Protein AF-A0A4W3GAC8-F1 (afdb_monomer)

Secondary structure (DSSP, 8-state):
---------------------------------------------------PPPHHHHHHHHHHHHHHHHHHHHHHHHHHHHHT-----HHHHHHHHHHHHHHHHHHHS-SSPPP-------TTS-HHHHHHHHTT-TTSS---SSS----S-------SSSS-EEEEEPPPHHHHHHHHHHHHHHHHH---TT-HHHHHHHHHHHHHHHHHH-TTGGGS-HHHHGGG-HHHHHS-TTSEEEEETTSTTS---PPPP-

Nearest PDB structures (foldseek):
  7p7t-assembly1_0  TM=2.743E-01  e=5.159E+00  Enterococcus faecalis

Structure (mmCIF, N/CA/C/O backbone):
data_AF-A0A4W3GAC8-F1
#
_entry.id   AF-A0A4W3GAC8-F1
#
loop_
_atom_site.group_PDB
_atom_site.id
_atom_site.type_symbol
_atom_site.label_atom_id
_atom_site.label_alt_id
_atom_site.label_comp_id
_atom_site.label_asym_id
_atom_site.label_entity_id
_atom_site.label_seq_id
_atom_site.pdbx_PDB_ins_code
_atom_site.Cartn_x
_atom_site.Cartn_y
_atom_site.Cartn_z
_atom_site.occupancy
_atom_site.B_iso_or_equiv
_atom_site.auth_seq_id
_atom_site.auth_comp_id
_atom_site.auth_asym_id
_atom_site.auth_atom_id
_atom_site.pdbx_PDB_model_num
ATOM 1 N N . MET A 1 1 ? 15.257 16.195 32.832 1.00 34.81 1 MET A N 1
ATOM 2 C CA . MET A 1 1 ? 14.197 15.184 33.025 1.00 34.81 1 MET A CA 1
ATOM 3 C C . MET A 1 1 ? 13.430 15.108 31.723 1.00 34.81 1 MET A C 1
ATOM 5 O O . MET A 1 1 ? 12.803 16.089 31.347 1.00 34.81 1 MET A O 1
ATOM 9 N N . ASP A 1 2 ? 13.595 14.013 30.988 1.00 26.55 2 ASP A N 1
ATOM 10 C CA . ASP A 1 2 ? 13.268 13.962 29.562 1.00 26.55 2 ASP A CA 1
ATOM 11 C C . ASP A 1 2 ? 11.795 13.666 29.275 1.00 26.55 2 ASP A C 1
ATOM 13 O O . ASP A 1 2 ? 11.264 12.612 29.628 1.00 26.55 2 ASP A O 1
ATOM 17 N N . LEU A 1 3 ? 11.161 14.575 28.535 1.00 24.53 3 LEU A N 1
ATOM 18 C CA . LEU A 1 3 ? 9.867 14.353 27.898 1.00 24.53 3 LEU A CA 1
ATOM 19 C C . LEU A 1 3 ? 10.060 13.485 26.645 1.00 24.53 3 LEU A C 1
ATOM 21 O O . LEU A 1 3 ? 10.298 13.987 25.547 1.00 24.53 3 LEU A O 1
ATOM 25 N N . LYS A 1 4 ? 9.947 12.160 26.797 1.00 25.86 4 LYS A N 1
ATOM 26 C CA . LYS A 1 4 ? 9.911 11.234 25.654 1.00 25.86 4 LYS A CA 1
ATOM 27 C C . LYS A 1 4 ? 8.589 11.374 24.894 1.00 25.86 4 LYS A C 1
ATOM 29 O O . LYS A 1 4 ? 7.564 10.835 25.306 1.00 25.86 4 LYS A O 1
ATOM 34 N N . GLY A 1 5 ? 8.630 12.078 23.764 1.00 25.47 5 GLY A N 1
ATOM 35 C CA . GLY A 1 5 ? 7.504 12.188 22.838 1.00 25.47 5 GLY A CA 1
ATOM 36 C C . GLY A 1 5 ? 7.109 10.834 22.239 1.00 25.47 5 GLY A C 1
ATOM 37 O O . GLY A 1 5 ? 7.949 10.097 21.722 1.00 25.47 5 GLY A O 1
ATOM 38 N N . VAL A 1 6 ? 5.815 10.509 22.285 1.00 25.56 6 VAL A N 1
ATOM 39 C CA . VAL A 1 6 ? 5.260 9.291 21.678 1.00 25.56 6 VAL A CA 1
ATOM 40 C C . VAL A 1 6 ? 4.992 9.541 20.194 1.00 25.56 6 VAL A C 1
ATOM 42 O O . VAL A 1 6 ? 3.934 10.035 19.804 1.00 25.56 6 VAL A O 1
ATOM 45 N N . THR A 1 7 ? 5.956 9.188 19.343 1.00 25.95 7 THR A N 1
ATOM 46 C CA . THR A 1 7 ? 5.802 9.283 17.885 1.00 25.95 7 THR A CA 1
ATOM 47 C C . THR A 1 7 ? 4.825 8.219 17.378 1.00 25.95 7 THR A C 1
ATOM 49 O O . THR A 1 7 ? 5.167 7.044 17.239 1.00 25.95 7 THR A O 1
ATOM 52 N N . ARG A 1 8 ? 3.594 8.643 17.079 1.00 28.36 8 ARG A N 1
ATOM 53 C CA . ARG A 1 8 ? 2.513 7.829 16.501 1.00 28.36 8 ARG A CA 1
ATOM 54 C C . ARG A 1 8 ? 2.914 7.292 15.117 1.00 28.36 8 ARG A C 1
ATOM 56 O O . ARG A 1 8 ? 2.911 8.046 14.146 1.00 28.36 8 ARG A O 1
ATOM 63 N N . LYS A 1 9 ? 3.242 6.000 15.009 1.00 26.48 9 LYS A N 1
ATOM 64 C CA . LYS A 1 9 ? 3.598 5.356 13.730 1.00 26.48 9 LYS A CA 1
ATOM 65 C C . LYS A 1 9 ? 2.359 4.823 12.994 1.00 26.48 9 LYS A C 1
ATOM 67 O O . LYS A 1 9 ? 1.474 4.237 13.612 1.00 26.48 9 LYS A O 1
ATOM 72 N N . ARG A 1 10 ? 2.305 5.073 11.680 1.00 30.14 10 ARG A N 1
ATOM 73 C CA . ARG A 1 10 ? 1.298 4.566 10.727 1.00 30.14 10 ARG A CA 1
ATOM 74 C C . ARG A 1 10 ? 1.738 3.212 10.146 1.00 30.14 10 ARG A C 1
ATOM 76 O O . ARG A 1 10 ? 2.933 3.024 9.935 1.00 30.14 10 ARG A O 1
ATOM 83 N N . THR A 1 11 ? 0.759 2.369 9.816 1.00 35.41 11 THR A N 1
ATOM 84 C CA . THR A 1 11 ? 0.856 1.067 9.118 1.00 35.41 11 THR A CA 1
ATOM 85 C C . THR A 1 11 ? -0.545 0.815 8.516 1.00 35.41 11 THR A C 1
ATOM 87 O O . THR A 1 11 ? -1.518 1.062 9.225 1.00 35.41 11 THR A O 1
ATOM 90 N N . THR A 1 12 ? -0.833 0.447 7.259 1.00 31.64 12 THR A N 1
ATOM 91 C CA . THR A 1 12 ? -0.056 0.122 6.039 1.00 31.64 12 THR A CA 1
ATOM 92 C C . THR A 1 12 ? 0.476 -1.313 5.922 1.00 31.64 12 THR A C 1
ATOM 94 O O . THR A 1 12 ? 1.547 -1.624 6.431 1.00 31.64 12 THR A O 1
ATOM 97 N N . VAL A 1 13 ? -0.240 -2.182 5.191 1.00 28.55 13 VAL A N 1
ATOM 98 C CA . VAL A 1 13 ? 0.321 -3.447 4.673 1.00 28.55 13 VAL A CA 1
ATOM 99 C C . VAL A 1 13 ? 1.153 -3.114 3.438 1.00 28.55 13 VAL A C 1
ATOM 101 O O . VAL A 1 13 ? 0.622 -2.652 2.431 1.00 28.55 13 VAL A O 1
ATOM 104 N N . THR A 1 14 ? 2.461 -3.328 3.537 1.00 28.23 14 THR A N 1
ATOM 105 C CA . THR A 1 14 ? 3.428 -2.882 2.534 1.00 28.23 14 THR A CA 1
ATOM 106 C C . THR A 1 14 ? 4.087 -4.089 1.868 1.00 28.23 14 THR A C 1
ATOM 108 O O . THR A 1 14 ? 5.007 -4.677 2.435 1.00 28.23 14 THR A O 1
ATOM 111 N N . THR A 1 15 ? 3.650 -4.466 0.663 1.00 31.14 15 THR A N 1
ATOM 112 C CA . THR A 1 15 ? 4.344 -5.491 -0.144 1.00 31.14 15 THR A CA 1
ATOM 113 C C . THR A 1 15 ? 5.536 -4.866 -0.879 1.00 31.14 15 THR A C 1
ATOM 115 O O . THR A 1 15 ? 5.463 -4.609 -2.077 1.00 31.14 15 THR A O 1
ATOM 118 N N . THR A 1 16 ? 6.630 -4.561 -0.176 1.00 29.73 16 THR A N 1
ATOM 119 C CA . THR A 1 16 ? 7.839 -4.034 -0.833 1.00 29.73 16 THR A CA 1
ATOM 120 C C . THR A 1 16 ? 8.618 -5.157 -1.515 1.00 29.73 16 THR A C 1
ATOM 122 O O . THR A 1 16 ? 9.176 -6.028 -0.844 1.00 29.73 16 THR A O 1
ATOM 125 N N . THR A 1 17 ? 8.736 -5.101 -2.841 1.00 32.72 17 THR A N 1
ATOM 126 C CA . THR A 1 17 ? 9.811 -5.799 -3.558 1.00 32.72 17 THR A CA 1
ATOM 127 C C . THR A 1 17 ? 11.073 -4.945 -3.449 1.00 32.72 17 THR A C 1
ATOM 129 O O . THR A 1 17 ? 11.310 -4.070 -4.273 1.00 32.72 17 THR A O 1
ATOM 132 N N . THR A 1 18 ? 11.864 -5.158 -2.395 1.00 24.69 18 THR A N 1
ATOM 133 C CA . THR A 1 18 ? 13.159 -4.484 -2.232 1.00 24.69 18 THR A CA 1
ATOM 134 C C . THR A 1 18 ? 14.260 -5.311 -2.891 1.00 24.69 18 THR A C 1
ATOM 136 O O . THR A 1 18 ? 14.730 -6.289 -2.309 1.00 24.69 18 THR A O 1
ATOM 139 N N . THR A 1 19 ? 14.739 -4.892 -4.060 1.00 27.14 19 THR A N 1
ATOM 140 C CA . THR A 1 19 ? 16.077 -5.259 -4.546 1.00 27.14 19 THR A CA 1
ATOM 141 C C . THR A 1 19 ? 17.118 -4.462 -3.759 1.00 27.14 19 THR A C 1
ATOM 143 O O . THR A 1 19 ? 17.526 -3.370 -4.137 1.00 27.14 19 THR A O 1
ATOM 146 N N . LYS A 1 20 ? 17.535 -5.002 -2.609 1.00 23.16 20 LYS A N 1
ATOM 147 C CA . LYS A 1 20 ? 18.778 -4.601 -1.941 1.00 23.16 20 LYS A CA 1
ATOM 148 C C . LYS A 1 20 ? 19.570 -5.846 -1.595 1.00 23.16 20 LYS A C 1
ATOM 150 O O . LYS A 1 20 ? 19.166 -6.623 -0.731 1.00 23.16 20 LYS A O 1
ATOM 155 N N . PHE A 1 21 ? 20.689 -6.013 -2.287 1.00 29.33 21 PHE A N 1
ATOM 156 C CA . PHE A 1 21 ? 21.672 -7.032 -1.974 1.00 29.33 21 PHE A CA 1
ATOM 157 C C . PHE A 1 21 ? 22.299 -6.722 -0.612 1.00 29.33 21 PHE A C 1
ATOM 159 O O . PHE A 1 21 ? 22.800 -5.626 -0.369 1.00 29.33 21 PHE A O 1
ATOM 166 N N . SER A 1 22 ? 22.249 -7.703 0.285 1.00 25.19 22 SER A N 1
ATOM 167 C CA . SER A 1 22 ? 23.178 -7.796 1.403 1.00 25.19 22 SER A CA 1
ATOM 168 C C . SER A 1 22 ? 24.160 -8.897 1.036 1.00 25.19 22 SER A C 1
ATOM 170 O O . SER A 1 22 ? 23.747 -9.981 0.626 1.00 25.19 22 SER A O 1
ATOM 172 N N . SER A 1 23 ? 25.444 -8.572 1.107 1.00 32.41 23 SER A N 1
ATOM 173 C CA . SER 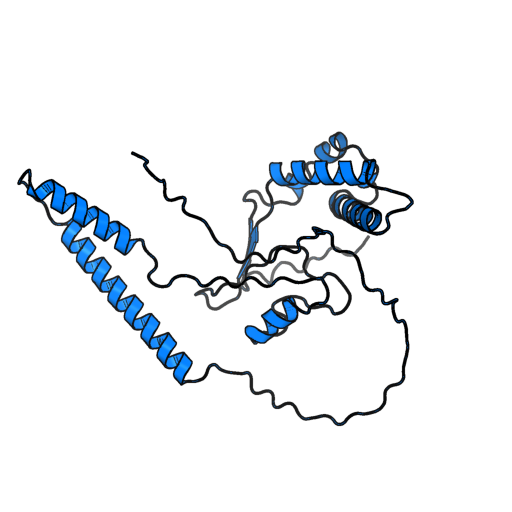A 1 23 ? 26.542 -9.453 0.738 1.00 32.41 23 SER A CA 1
ATOM 174 C C . SER A 1 23 ? 26.572 -10.709 1.608 1.00 32.41 23 SER A C 1
ATOM 176 O O . SER A 1 23 ? 26.824 -10.599 2.803 1.00 32.41 23 SER A O 1
ATOM 178 N N . ASP A 1 24 ? 26.421 -11.877 0.990 1.00 26.05 24 ASP A N 1
ATOM 179 C CA . ASP A 1 24 ? 27.074 -13.111 1.428 1.00 26.05 24 ASP A CA 1
ATOM 180 C C . ASP A 1 24 ? 27.285 -14.033 0.217 1.00 26.05 24 ASP A C 1
ATOM 182 O O . ASP A 1 24 ? 26.429 -14.163 -0.660 1.00 26.05 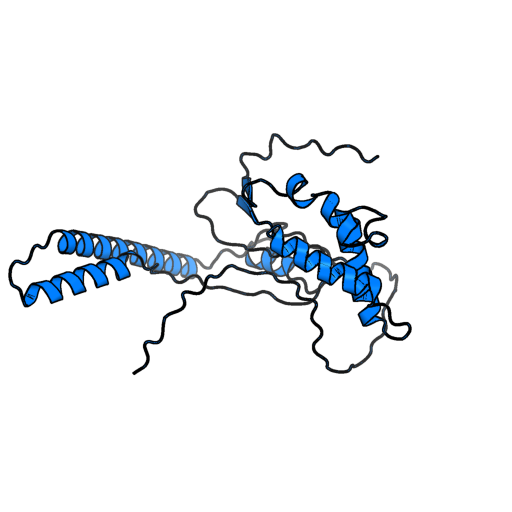24 ASP A O 1
ATOM 186 N N . THR A 1 25 ? 28.481 -14.615 0.129 1.00 29.55 25 THR A N 1
ATOM 187 C CA . THR A 1 25 ? 29.012 -15.271 -1.080 1.00 29.55 25 THR A CA 1
ATOM 188 C C . THR A 1 25 ? 28.573 -16.745 -1.219 1.00 29.55 25 THR A C 1
ATOM 190 O O . THR A 1 25 ? 28.030 -17.334 -0.283 1.00 29.55 25 THR A O 1
ATOM 193 N N . PRO A 1 26 ? 28.696 -17.358 -2.417 1.00 32.84 26 PRO A N 1
ATOM 194 C CA . PRO A 1 26 ? 27.650 -18.259 -2.902 1.00 32.84 26 PRO A CA 1
ATOM 195 C C . PRO A 1 26 ? 27.951 -19.758 -2.775 1.00 32.84 26 PRO A C 1
ATOM 197 O O . PRO A 1 26 ? 29.098 -20.204 -2.793 1.00 32.84 26 PRO A O 1
ATOM 200 N N . THR A 1 27 ? 26.891 -20.566 -2.878 1.00 26.47 27 THR A N 1
ATOM 201 C CA . THR A 1 27 ? 26.982 -21.913 -3.467 1.00 26.47 27 THR A CA 1
ATOM 202 C C . THR A 1 27 ? 26.230 -21.968 -4.799 1.00 26.47 27 THR A C 1
ATOM 204 O O . THR A 1 27 ? 25.034 -21.712 -4.889 1.00 26.47 27 THR A O 1
ATOM 207 N N . LYS A 1 28 ? 26.978 -22.278 -5.865 1.00 29.20 28 LYS A N 1
ATOM 208 C CA . LYS A 1 28 ? 26.509 -22.381 -7.257 1.00 29.20 28 LYS A CA 1
ATOM 209 C C . LYS A 1 28 ? 25.393 -23.415 -7.414 1.00 29.20 28 LYS A C 1
ATOM 211 O O . LYS A 1 28 ? 25.548 -24.535 -6.936 1.00 29.20 28 LYS A O 1
ATOM 216 N N . THR A 1 29 ? 24.441 -23.167 -8.315 1.00 26.52 29 THR A N 1
ATOM 217 C CA . THR A 1 29 ? 24.040 -24.184 -9.313 1.00 26.52 29 THR A CA 1
ATOM 218 C C . THR A 1 29 ? 23.588 -23.496 -10.607 1.00 26.52 29 THR A C 1
ATOM 220 O O . THR A 1 29 ? 22.842 -22.524 -10.568 1.00 26.52 29 THR A O 1
ATOM 223 N N . LYS A 1 30 ? 24.076 -23.978 -11.759 1.00 29.92 30 LYS A N 1
ATOM 224 C CA . LYS A 1 30 ? 23.705 -23.470 -13.093 1.00 29.92 30 LYS A CA 1
ATOM 225 C C . LYS A 1 30 ? 22.328 -23.997 -13.521 1.00 29.92 30 LYS A C 1
ATOM 227 O O . LYS A 1 30 ? 21.919 -25.065 -13.079 1.00 29.92 30 LYS A O 1
ATOM 232 N N . GLY A 1 31 ? 21.658 -23.236 -14.390 1.00 29.97 31 GLY A N 1
ATOM 233 C CA . GLY A 1 31 ? 20.262 -23.423 -14.799 1.00 29.97 31 GLY A CA 1
ATOM 234 C C . GLY A 1 31 ? 19.880 -24.745 -15.476 1.00 29.97 31 GLY A C 1
ATOM 235 O O . GLY A 1 31 ? 20.689 -25.646 -15.681 1.00 29.97 31 GLY A O 1
ATOM 236 N N . CYS A 1 32 ? 18.604 -24.837 -15.860 1.00 26.41 32 CYS A N 1
ATOM 237 C CA . CYS A 1 32 ? 18.073 -25.988 -16.578 1.00 26.41 32 CYS A CA 1
ATOM 238 C C . CYS A 1 32 ? 17.022 -25.574 -17.616 1.00 26.41 32 CYS A C 1
ATOM 240 O O . CYS A 1 32 ? 15.887 -25.245 -17.277 1.00 26.41 32 CYS A O 1
ATOM 242 N N . ALA A 1 33 ? 17.397 -25.656 -18.892 1.00 32.56 33 ALA A N 1
ATOM 243 C CA . ALA A 1 33 ? 16.440 -25.876 -19.963 1.00 32.56 33 ALA A CA 1
ATOM 244 C C . ALA A 1 33 ? 16.350 -27.390 -20.201 1.00 32.56 33 ALA A C 1
ATOM 246 O O . ALA A 1 33 ? 17.308 -27.990 -20.685 1.00 32.56 33 ALA A O 1
ATOM 247 N N . THR A 1 34 ? 15.207 -28.009 -19.901 1.00 26.94 34 THR A N 1
ATOM 248 C CA . THR A 1 34 ? 14.892 -29.359 -20.397 1.00 26.94 34 THR A CA 1
ATOM 249 C C . THR A 1 34 ? 13.424 -29.487 -20.756 1.00 26.94 34 THR A C 1
ATOM 251 O O . THR A 1 34 ? 12.544 -29.425 -19.899 1.00 26.94 34 THR A O 1
ATOM 254 N N . THR A 1 35 ? 13.173 -29.765 -22.029 1.00 33.47 35 THR A N 1
ATOM 255 C CA . THR A 1 35 ? 11.933 -30.372 -22.501 1.00 33.47 35 THR A CA 1
ATOM 256 C C . THR A 1 35 ? 11.883 -31.835 -22.046 1.00 33.47 35 THR A C 1
ATOM 258 O O . THR A 1 35 ? 12.765 -32.624 -22.385 1.00 33.47 35 THR A O 1
ATOM 261 N N . SER A 1 36 ? 10.850 -32.254 -21.306 1.00 27.62 36 SER A N 1
ATOM 262 C CA . SER A 1 36 ? 10.633 -33.687 -21.052 1.00 27.62 36 SER A CA 1
ATOM 263 C C . SER A 1 36 ? 9.158 -34.095 -20.912 1.00 27.62 36 SER A C 1
ATOM 265 O O . SER A 1 36 ? 8.425 -33.710 -20.009 1.00 27.62 36 SER A O 1
ATOM 267 N N . LYS A 1 37 ? 8.759 -34.908 -21.895 1.00 26.22 37 LYS A N 1
ATOM 268 C CA . LYS A 1 37 ? 7.652 -35.878 -21.986 1.00 26.22 37 LYS A CA 1
ATOM 269 C C . LYS A 1 37 ? 6.634 -35.953 -20.832 1.00 26.22 37 LYS A C 1
ATOM 271 O O . LYS A 1 37 ? 6.914 -36.442 -19.741 1.00 26.22 37 LYS A O 1
ATOM 276 N N . VAL A 1 38 ? 5.379 -35.678 -21.194 1.00 35.94 38 VAL A N 1
ATOM 277 C CA . VAL A 1 38 ? 4.170 -36.067 -20.451 1.00 35.94 38 VAL A CA 1
ATOM 278 C C . VAL A 1 38 ? 4.122 -37.585 -20.227 1.00 35.94 38 VAL A C 1
ATOM 280 O O . VAL A 1 38 ? 4.262 -38.363 -21.168 1.00 35.94 38 VAL A O 1
ATOM 283 N N . SER A 1 39 ? 3.818 -38.008 -18.998 1.00 26.09 39 SER A N 1
ATOM 284 C CA . SER A 1 39 ? 3.273 -39.342 -18.703 1.00 26.09 39 SER A CA 1
ATOM 285 C C . SER A 1 39 ? 2.219 -39.251 -17.580 1.00 26.09 39 SER A C 1
ATOM 287 O O . SER A 1 39 ? 2.302 -38.359 -16.730 1.00 26.09 39 SER A O 1
ATOM 289 N N . PRO A 1 40 ? 1.151 -40.074 -17.601 1.00 31.77 40 PRO A N 1
ATOM 290 C CA . PRO A 1 40 ? -0.102 -39.724 -16.930 1.00 31.77 40 PRO A CA 1
ATOM 291 C C . PRO A 1 40 ? -0.148 -40.158 -15.458 1.00 31.77 40 PRO A C 1
ATOM 293 O O . PRO A 1 40 ? -0.423 -41.317 -15.143 1.00 31.77 40 PRO A O 1
ATOM 296 N N . GLN A 1 41 ? 0.024 -39.214 -14.529 1.00 35.62 41 GLN A N 1
ATOM 297 C CA . GLN A 1 41 ? -0.262 -39.464 -13.114 1.00 35.62 41 GLN A CA 1
ATOM 298 C C . GLN A 1 41 ? -1.749 -39.256 -12.779 1.00 35.62 41 GLN A C 1
ATOM 300 O O . GLN A 1 41 ? -2.401 -38.313 -13.227 1.00 35.62 41 GLN A O 1
ATOM 305 N N . LYS A 1 42 ? -2.293 -40.193 -11.991 1.00 32.53 42 LYS A N 1
ATOM 306 C CA . LYS A 1 42 ? -3.723 -40.335 -11.671 1.00 32.53 42 LYS A CA 1
ATOM 307 C C . LYS A 1 42 ? -4.337 -39.026 -11.156 1.00 32.53 42 LYS A C 1
ATOM 309 O O . LYS A 1 42 ? -3.891 -38.490 -10.142 1.00 32.53 42 LYS A O 1
ATOM 314 N N . LYS A 1 43 ? -5.442 -38.584 -11.775 1.00 34.59 43 LYS A N 1
ATOM 315 C CA . LYS A 1 43 ? -6.302 -37.497 -11.268 1.00 34.59 43 LYS A CA 1
ATOM 316 C C . LYS A 1 43 ? -6.827 -37.839 -9.863 1.00 34.59 43 LYS A C 1
ATOM 318 O O . LYS A 1 43 ? -7.892 -38.439 -9.722 1.00 34.59 43 LYS A O 1
ATOM 323 N N . ARG A 1 44 ? -6.125 -37.415 -8.806 1.00 34.59 44 ARG A N 1
ATOM 324 C CA . ARG A 1 44 ? -6.719 -37.314 -7.466 1.00 34.59 44 ARG A CA 1
ATOM 325 C C . ARG A 1 44 ? -7.798 -36.237 -7.532 1.00 34.59 44 ARG A C 1
ATOM 327 O O . ARG A 1 44 ? -7.487 -35.058 -7.683 1.00 34.59 44 ARG A O 1
ATOM 334 N N . LYS A 1 45 ? -9.062 -36.653 -7.423 1.00 37.03 45 LYS A N 1
ATOM 335 C CA . LYS A 1 45 ? -10.233 -35.778 -7.287 1.00 37.03 45 LYS A CA 1
ATOM 336 C C . LYS A 1 45 ? -10.076 -34.948 -6.006 1.00 37.03 45 LYS A C 1
ATOM 338 O O . LYS A 1 45 ? -10.494 -35.386 -4.937 1.00 37.03 45 LYS A O 1
ATOM 343 N N . ARG A 1 46 ? -9.417 -33.783 -6.093 1.00 40.41 46 ARG A N 1
ATOM 344 C CA . ARG A 1 46 ? -9.363 -32.813 -4.990 1.00 40.41 46 ARG A CA 1
ATOM 345 C C . ARG A 1 46 ? -10.794 -32.349 -4.754 1.00 40.41 46 ARG A C 1
ATOM 347 O O . ARG A 1 46 ? -11.390 -31.727 -5.628 1.00 40.41 46 ARG A O 1
ATOM 354 N N . GLN A 1 47 ? -11.352 -32.721 -3.609 1.00 38.22 47 GLN A N 1
ATOM 355 C CA . GLN A 1 47 ? -12.649 -32.223 -3.180 1.00 38.22 47 GLN A CA 1
ATOM 356 C C . GLN A 1 47 ? -12.507 -30.716 -2.969 1.00 38.22 47 GLN A C 1
ATOM 358 O O . GLN A 1 47 ? -11.705 -30.275 -2.149 1.00 38.22 47 GLN A O 1
ATOM 363 N N . SER A 1 48 ? -13.249 -29.930 -3.743 1.00 42.22 48 SER A N 1
ATOM 364 C CA . SER A 1 48 ? -13.308 -28.475 -3.629 1.00 42.22 48 SER A CA 1
ATOM 365 C C . SER A 1 48 ? -14.227 -28.069 -2.475 1.00 42.22 48 SER A C 1
ATOM 367 O O . SER A 1 48 ? -15.230 -27.389 -2.677 1.00 42.22 48 SER A O 1
ATOM 369 N N . ALA A 1 49 ? -13.896 -28.515 -1.265 1.00 41.69 49 ALA A N 1
ATOM 370 C CA . ALA A 1 49 ? -14.375 -27.879 -0.051 1.00 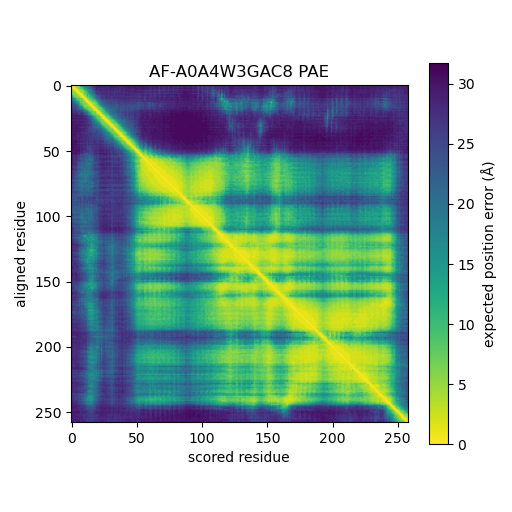41.69 49 ALA A CA 1
ATOM 371 C C . ALA A 1 49 ? -13.443 -26.690 0.206 1.00 41.69 49 ALA A C 1
ATOM 373 O O . ALA A 1 49 ? -12.280 -26.879 0.565 1.00 41.69 49 ALA A O 1
ATOM 374 N N . GLY A 1 50 ? -13.918 -25.468 -0.051 1.00 43.69 50 GLY A N 1
ATOM 375 C CA . GLY A 1 50 ? -13.208 -24.280 0.421 1.00 43.69 50 GLY A CA 1
ATOM 376 C C . GLY A 1 50 ? -13.125 -24.352 1.942 1.00 43.69 50 GLY A C 1
ATOM 377 O O . GLY A 1 50 ? -14.131 -24.682 2.573 1.00 43.69 50 GLY A O 1
ATOM 378 N N . ALA A 1 51 ? -11.953 -24.094 2.528 1.00 50.94 51 ALA A N 1
ATOM 379 C CA . ALA A 1 51 ? -11.809 -24.143 3.976 1.00 50.94 51 ALA A CA 1
ATOM 380 C C . ALA A 1 51 ? -12.564 -22.958 4.588 1.00 50.94 51 ALA A C 1
ATOM 382 O O . ALA A 1 51 ? -12.054 -21.845 4.708 1.00 50.94 51 ALA A O 1
ATOM 383 N N . GLN A 1 52 ? -13.825 -23.201 4.938 1.00 56.16 52 GLN A N 1
ATOM 384 C CA . GLN A 1 52 ? -14.552 -22.333 5.844 1.00 56.16 52 GLN A CA 1
ATOM 385 C C . GLN A 1 52 ? -13.815 -22.335 7.186 1.00 56.16 52 GLN A C 1
ATOM 387 O O . GLN A 1 52 ? -13.302 -23.366 7.625 1.00 56.16 52 GLN A O 1
ATOM 392 N N . MET A 1 53 ? -13.772 -21.173 7.836 1.00 59.66 53 MET A N 1
ATOM 393 C CA . MET A 1 53 ? -13.388 -21.076 9.244 1.00 59.66 53 MET A CA 1
ATOM 394 C C . MET A 1 53 ? -14.176 -22.113 10.057 1.00 59.66 53 MET A C 1
ATOM 396 O O . MET A 1 53 ? -15.382 -22.227 9.835 1.00 59.66 53 MET A O 1
ATOM 400 N N . SER A 1 54 ? -13.520 -22.824 10.987 1.00 70.94 54 SER A N 1
ATOM 401 C CA . SER A 1 54 ? -14.219 -23.669 11.974 1.00 70.94 54 SER A CA 1
ATOM 402 C C . SER A 1 54 ? -15.348 -22.865 12.623 1.00 70.94 54 SER A C 1
ATOM 404 O O . SER A 1 54 ? -15.149 -21.676 12.892 1.00 70.94 54 SER A O 1
ATOM 406 N N . GLU A 1 55 ? -16.508 -23.480 12.869 1.00 74.81 55 GLU A N 1
ATOM 407 C CA . GLU A 1 55 ? -17.633 -22.794 13.525 1.00 74.81 55 GLU A CA 1
ATOM 408 C C . GLU A 1 55 ? -17.198 -22.204 14.875 1.00 74.81 55 GLU A C 1
ATOM 410 O O . GLU A 1 55 ? -17.461 -21.034 15.136 1.00 74.81 55 GLU A O 1
ATOM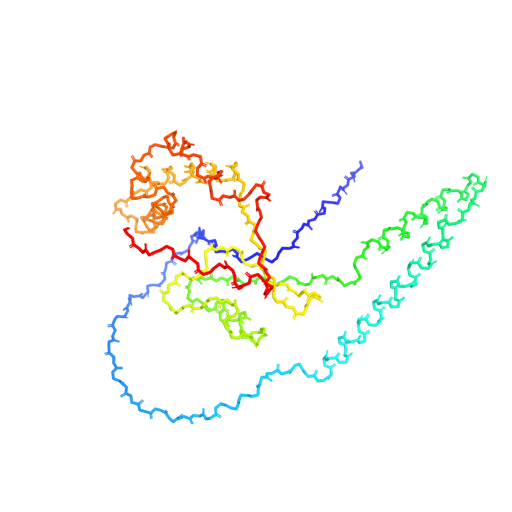 415 N N . GLU A 1 56 ? -16.374 -22.931 15.636 1.00 75.69 56 GLU A N 1
ATOM 416 C CA . GLU A 1 56 ? -15.738 -22.470 16.881 1.00 75.69 56 GLU A CA 1
ATOM 417 C C . GLU A 1 56 ? -14.998 -21.129 16.697 1.00 75.69 56 GLU A C 1
ATOM 419 O O . GLU A 1 56 ? -15.153 -20.194 17.481 1.00 75.69 56 GLU A O 1
ATOM 424 N N . ASN A 1 57 ? -14.232 -20.981 15.608 1.00 81.38 57 ASN A N 1
ATOM 425 C CA . ASN A 1 57 ? -13.507 -19.741 15.320 1.00 81.38 57 ASN A CA 1
ATOM 426 C C . ASN A 1 57 ? -14.444 -18.605 14.875 1.00 81.38 57 ASN A C 1
ATOM 428 O O . ASN A 1 57 ? -14.102 -17.433 15.049 1.00 81.38 57 ASN A O 1
ATOM 432 N N . LYS A 1 58 ? -15.605 -18.917 14.281 1.00 80.88 58 LYS A N 1
ATOM 433 C CA . LYS A 1 58 ? -16.625 -17.908 13.951 1.00 80.88 58 LYS A CA 1
ATOM 434 C C . LYS A 1 58 ? -17.328 -17.419 15.212 1.00 80.88 58 LYS A C 1
ATOM 436 O O . LYS A 1 58 ? -17.502 -16.212 15.353 1.00 80.88 58 LYS A O 1
ATOM 441 N N . GLU A 1 59 ? -17.682 -18.327 16.118 1.00 85.69 59 GLU A N 1
ATOM 442 C CA . GLU A 1 59 ? -18.304 -18.023 17.410 1.00 85.69 59 GLU A CA 1
ATOM 443 C C . GLU A 1 59 ? -17.391 -17.145 18.272 1.00 85.69 59 GLU A C 1
ATOM 445 O O . GLU A 1 59 ? -17.811 -16.073 18.707 1.00 85.69 59 GLU A O 1
ATOM 450 N N . VAL A 1 60 ? -16.114 -17.518 18.424 1.00 86.56 60 VAL A N 1
ATOM 451 C CA . VAL A 1 60 ? -15.116 -16.708 19.146 1.00 86.56 60 VAL A CA 1
ATOM 452 C C . VAL A 1 60 ? -14.955 -15.322 18.511 1.00 86.56 60 VAL A C 1
ATOM 454 O O . VAL A 1 60 ? -14.964 -14.313 19.216 1.00 86.56 60 VAL A O 1
ATOM 457 N N . LEU A 1 61 ? -14.856 -15.236 17.179 1.00 81.81 61 LEU A N 1
ATOM 458 C CA . LEU A 1 61 ? -14.743 -13.949 16.486 1.00 81.81 61 LEU A CA 1
ATOM 459 C C . LEU A 1 61 ? -16.004 -13.085 16.641 1.00 81.81 61 LEU A C 1
ATOM 461 O O . LEU A 1 61 ? -15.897 -11.859 16.672 1.00 81.81 61 LEU A O 1
ATOM 465 N N . GLN A 1 62 ? -17.187 -13.697 16.711 1.00 85.44 62 GLN A N 1
ATOM 466 C CA . GLN A 1 62 ? -18.444 -12.987 16.920 1.00 85.44 62 GLN A CA 1
ATOM 467 C C . GLN A 1 62 ? -18.538 -12.451 18.355 1.00 85.44 62 GLN A C 1
ATOM 469 O O . GLN A 1 62 ? -18.739 -11.252 18.529 1.00 85.44 62 GLN A O 1
ATOM 474 N N . LEU A 1 63 ? -18.242 -13.283 19.358 1.00 89.50 63 LEU A N 1
ATOM 475 C CA . LEU A 1 63 ? -18.176 -12.879 20.765 1.00 89.50 63 LEU A CA 1
ATOM 476 C C . LEU A 1 63 ? -17.215 -11.697 20.983 1.00 89.50 63 LEU A C 1
ATOM 478 O O . LEU A 1 63 ? -17.567 -10.728 21.652 1.00 89.50 63 LEU A O 1
ATOM 482 N N . CYS A 1 64 ? -16.030 -11.721 20.363 1.00 85.00 64 CYS A N 1
ATOM 483 C CA . CYS A 1 64 ? -15.079 -10.607 20.432 1.00 85.00 64 CYS A CA 1
ATOM 484 C C . CYS A 1 64 ? -15.629 -9.294 19.840 1.00 85.00 64 CYS A C 1
ATOM 486 O O . CYS A 1 64 ? -15.315 -8.221 20.353 1.00 85.00 64 CYS A O 1
ATOM 488 N N . LYS A 1 65 ? -16.444 -9.351 18.776 1.00 85.25 65 LYS A N 1
ATOM 489 C CA . LYS A 1 65 ? -17.086 -8.159 18.189 1.00 85.25 65 LYS A CA 1
ATOM 490 C C . LYS A 1 65 ? -18.197 -7.615 19.077 1.00 85.25 65 LYS A C 1
ATOM 492 O O . LYS A 1 65 ? -18.311 -6.401 19.223 1.00 85.25 65 LYS A O 1
ATOM 497 N N . ASP A 1 66 ? -19.003 -8.497 19.657 1.00 89.31 66 ASP A N 1
ATOM 498 C CA . ASP A 1 66 ? -20.122 -8.094 20.507 1.00 89.31 66 ASP A CA 1
ATOM 499 C C . ASP A 1 66 ? -19.606 -7.439 21.801 1.00 89.31 66 ASP A C 1
ATOM 501 O O . ASP A 1 66 ? -20.045 -6.341 22.147 1.00 89.31 66 ASP A O 1
ATOM 505 N N . LEU A 1 67 ? -18.557 -8.003 22.415 1.00 89.94 67 LEU A N 1
ATOM 506 C CA . LEU A 1 67 ? -17.846 -7.387 23.543 1.00 89.94 67 LEU A CA 1
ATOM 507 C C . LEU A 1 67 ? -17.191 -6.037 23.185 1.00 89.94 67 LEU A C 1
ATOM 509 O O . LEU A 1 67 ? -17.208 -5.115 24.006 1.00 89.94 67 LEU A O 1
ATOM 513 N N . GLU A 1 68 ? -16.629 -5.878 21.977 1.00 86.12 68 GLU A N 1
ATOM 514 C CA . GLU A 1 68 ? -16.075 -4.588 21.521 1.00 86.12 68 GLU A CA 1
ATOM 515 C C . GLU A 1 68 ? -17.157 -3.513 21.431 1.00 86.12 68 GLU A C 1
ATOM 517 O O . GLU A 1 68 ? -16.971 -2.396 21.924 1.00 86.12 68 GLU A O 1
ATOM 522 N N . LYS A 1 69 ? -18.307 -3.875 20.856 1.00 88.00 69 LYS A N 1
ATOM 523 C CA . LYS A 1 69 ? -19.462 -2.995 20.710 1.00 88.00 69 LYS A CA 1
ATOM 524 C C . LYS A 1 69 ? -20.020 -2.574 22.070 1.00 88.00 69 LYS A C 1
ATOM 526 O O . LYS A 1 69 ? -20.162 -1.377 22.310 1.00 88.00 69 LYS A O 1
ATOM 531 N N . GLU A 1 70 ? -20.275 -3.521 22.974 1.00 91.31 70 GLU A N 1
ATOM 532 C CA . GLU A 1 70 ? -20.760 -3.231 24.332 1.00 91.31 70 GLU A CA 1
ATOM 533 C C . GLU A 1 70 ? -19.795 -2.320 25.103 1.00 91.31 70 GLU A C 1
ATOM 535 O O . GLU A 1 70 ? -20.209 -1.332 25.718 1.00 91.31 70 GLU A O 1
ATOM 540 N N . THR A 1 71 ? -18.491 -2.596 25.011 1.00 89.88 71 THR A N 1
ATOM 541 C CA . THR A 1 71 ? -17.448 -1.774 25.640 1.00 89.88 71 THR A CA 1
ATOM 542 C C . THR A 1 71 ? -17.430 -0.359 25.059 1.00 89.88 71 THR A C 1
ATOM 544 O O . THR A 1 71 ? -17.346 0.619 25.806 1.00 89.88 71 THR A O 1
ATOM 547 N N . ARG A 1 72 ? -17.558 -0.213 23.735 1.00 89.56 72 ARG A N 1
ATOM 548 C CA . ARG A 1 72 ? -17.629 1.090 23.058 1.00 89.56 72 ARG A CA 1
ATOM 549 C C . ARG A 1 72 ? -18.888 1.871 23.441 1.00 89.56 72 ARG A C 1
ATOM 551 O O . ARG A 1 72 ? -18.785 3.072 23.700 1.00 89.56 72 ARG A O 1
ATOM 558 N N . ASP A 1 73 ? -20.042 1.220 23.532 1.00 91.19 73 ASP A N 1
ATOM 559 C CA . ASP A 1 73 ? -21.295 1.847 23.967 1.00 91.19 73 ASP A CA 1
ATOM 560 C C . ASP A 1 73 ? -21.205 2.319 25.430 1.00 91.19 73 ASP A C 1
ATOM 562 O O . ASP A 1 73 ? -21.620 3.439 25.754 1.00 91.19 73 ASP A O 1
ATOM 566 N N . LEU A 1 74 ? -20.568 1.535 26.308 1.00 92.31 74 LEU A N 1
ATOM 567 C CA . LEU A 1 74 ? -20.291 1.929 27.691 1.00 92.31 74 LEU A CA 1
ATOM 568 C C . LEU A 1 74 ? -19.326 3.125 27.776 1.00 92.31 74 LEU A C 1
ATOM 570 O O . LEU A 1 74 ? -19.619 4.086 28.489 1.00 92.31 74 LEU A O 1
ATOM 574 N N . ILE A 1 75 ? -18.216 3.114 27.027 1.00 91.81 75 ILE A N 1
ATOM 575 C CA . ILE A 1 75 ? -17.254 4.231 26.972 1.00 91.81 75 ILE A CA 1
ATOM 576 C C . ILE A 1 75 ? -17.937 5.509 26.471 1.00 91.81 75 ILE A C 1
ATOM 578 O O . ILE A 1 75 ? -17.772 6.568 27.079 1.00 91.81 75 ILE A O 1
ATOM 582 N N . ASN A 1 76 ? -18.755 5.420 25.418 1.00 91.19 76 ASN A N 1
ATOM 583 C CA . ASN A 1 76 ? -19.538 6.550 24.915 1.00 91.19 76 ASN A CA 1
ATOM 584 C C . ASN A 1 76 ? -20.486 7.100 25.991 1.00 91.19 76 ASN A C 1
ATOM 586 O O . ASN A 1 76 ? -20.524 8.310 26.214 1.00 91.19 76 ASN A O 1
ATOM 590 N N . LYS A 1 77 ? -21.200 6.227 26.712 1.00 92.81 77 LYS A N 1
ATOM 591 C CA . LYS A 1 77 ? -22.115 6.608 27.800 1.00 92.81 77 LYS A CA 1
ATOM 592 C C . LYS A 1 77 ? -21.391 7.274 28.976 1.00 92.81 77 LYS A C 1
ATOM 594 O O . LYS A 1 77 ? -21.908 8.242 29.531 1.00 92.81 77 LYS A O 1
ATOM 599 N N . VAL A 1 78 ? -20.203 6.792 29.346 1.00 91.50 78 VAL A N 1
ATOM 600 C CA . VAL A 1 78 ? -19.357 7.398 30.391 1.00 91.50 78 VAL A CA 1
ATOM 601 C C . VAL A 1 78 ? -18.827 8.760 29.947 1.00 91.50 78 VAL A C 1
ATOM 603 O O . VAL A 1 78 ? -18.946 9.724 30.697 1.00 91.50 78 VAL A O 1
ATOM 606 N N . HIS A 1 79 ? -18.313 8.872 28.723 1.00 91.19 79 HIS A N 1
ATOM 607 C CA . HIS A 1 79 ? -17.811 10.130 28.172 1.00 91.19 79 HIS A CA 1
ATOM 608 C C . HIS A 1 79 ? -18.915 11.198 28.081 1.00 91.19 79 HIS A C 1
ATOM 610 O O . HIS A 1 79 ? -18.707 12.303 28.566 1.00 91.19 79 HIS A O 1
ATOM 616 N N . MET A 1 80 ? -20.112 10.855 27.585 1.00 90.75 80 MET A N 1
ATOM 617 C CA . MET A 1 80 ? -21.259 11.779 27.550 1.00 90.75 80 MET A CA 1
ATOM 618 C C . MET A 1 80 ? -21.701 12.220 28.954 1.00 90.75 80 MET A C 1
ATOM 620 O O . MET A 1 80 ? -22.061 13.377 29.157 1.00 90.75 80 MET A O 1
ATOM 624 N N . LYS A 1 81 ? -21.666 11.325 29.952 1.00 91.00 81 LYS A N 1
ATOM 625 C CA . LYS A 1 81 ? -21.937 11.705 31.347 1.00 91.00 81 LYS A CA 1
ATOM 626 C C . LYS A 1 81 ? -20.875 12.657 31.893 1.00 91.00 81 LYS A C 1
ATOM 628 O O . LYS A 1 81 ? -21.239 13.667 32.480 1.00 91.00 81 LYS A O 1
ATOM 633 N N . LEU A 1 82 ? -19.594 12.344 31.689 1.00 89.25 82 LEU A N 1
ATOM 634 C CA . LEU A 1 82 ? -18.476 13.167 32.150 1.00 89.25 82 LEU A CA 1
ATOM 635 C C . LEU A 1 82 ? -18.486 14.548 31.502 1.00 89.25 82 LEU A C 1
ATOM 637 O O . LEU A 1 82 ? -18.295 15.528 32.208 1.00 89.25 82 LEU A O 1
ATOM 641 N N . GLU A 1 83 ? -18.747 14.651 30.199 1.00 88.25 83 GLU A N 1
ATOM 642 C CA . GLU A 1 83 ? -18.793 15.919 29.462 1.00 88.25 83 GLU A CA 1
ATOM 643 C C . GLU A 1 83 ? -19.778 16.918 30.095 1.00 88.25 83 GLU A C 1
ATOM 645 O O . GLU A 1 83 ? -19.407 18.074 30.316 1.00 88.25 83 GLU A O 1
ATOM 650 N N . ASN A 1 84 ? -20.948 16.424 30.517 1.00 86.88 84 ASN A N 1
ATOM 651 C CA . ASN A 1 84 ? -21.990 17.171 31.230 1.00 86.88 84 ASN A CA 1
ATOM 652 C C . ASN A 1 84 ? -21.656 17.523 32.698 1.00 86.88 84 ASN A C 1
ATOM 654 O O . ASN A 1 84 ? -22.399 18.283 33.316 1.00 86.88 84 ASN A O 1
ATOM 658 N N . VAL A 1 85 ? -20.568 17.004 33.284 1.00 87.88 85 VAL A N 1
ATOM 659 C CA . VAL A 1 85 ? -20.146 17.389 34.642 1.00 87.88 85 VAL A CA 1
ATOM 660 C C . VAL A 1 85 ? -19.550 18.794 34.617 1.00 87.88 85 VAL A C 1
ATOM 662 O O . VAL A 1 85 ? -18.530 19.045 33.966 1.00 87.88 85 VAL A O 1
ATOM 665 N N . VAL A 1 86 ? -20.161 19.697 35.380 1.00 82.69 86 VAL A N 1
ATOM 666 C CA . VAL A 1 86 ? -19.615 21.012 35.727 1.00 82.69 86 VAL A CA 1
ATOM 667 C C . VAL A 1 86 ? -19.194 20.953 37.190 1.00 82.69 86 VAL A C 1
ATOM 669 O O . VAL A 1 86 ? -20.029 20.690 38.050 1.00 82.69 86 VAL A O 1
ATOM 672 N N . CYS A 1 87 ? -17.911 21.187 37.467 1.00 81.19 87 CYS A N 1
ATOM 673 C CA . CYS A 1 87 ? -17.415 21.356 38.829 1.00 81.19 87 CYS A CA 1
ATOM 674 C C . CYS A 1 87 ? -16.953 22.802 39.034 1.00 81.19 87 CYS A C 1
ATOM 676 O O . CYS A 1 87 ? -16.245 23.365 38.193 1.00 81.19 87 CYS A O 1
ATOM 678 N N . ASN A 1 88 ? -17.403 23.389 40.144 1.00 80.19 88 ASN A N 1
ATOM 679 C CA . ASN A 1 88 ? -17.118 24.766 40.542 1.00 80.19 88 ASN A CA 1
ATOM 680 C C . ASN A 1 88 ? -16.030 24.850 41.626 1.00 80.19 88 ASN A C 1
ATOM 682 O O . ASN A 1 88 ? -15.551 25.947 41.905 1.00 80.19 88 ASN A O 1
ATOM 686 N N . ASP A 1 89 ? -15.645 23.717 42.222 1.00 86.75 89 ASP A N 1
ATOM 687 C CA . ASP A 1 89 ? -14.573 23.639 43.210 1.00 86.75 89 ASP A CA 1
ATOM 688 C C . ASP A 1 89 ? -13.193 23.669 42.514 1.00 86.75 89 ASP A C 1
ATOM 690 O O . ASP A 1 89 ? -12.983 22.905 41.566 1.00 86.75 89 ASP A O 1
ATOM 694 N N . PRO A 1 90 ? -12.249 24.540 42.924 1.00 79.56 90 PRO A N 1
ATOM 695 C CA . PRO A 1 90 ? -10.930 24.634 42.300 1.00 79.56 90 PRO A CA 1
ATOM 696 C C . PRO A 1 90 ? -10.080 23.356 42.363 1.00 79.56 90 PRO A C 1
ATOM 698 O O . PRO A 1 90 ? -9.333 23.108 41.417 1.00 79.56 90 PRO A O 1
ATOM 701 N N . GLU A 1 91 ? -10.174 22.560 43.432 1.00 79.44 91 GLU A N 1
ATOM 702 C CA . GLU A 1 91 ? -9.351 21.358 43.628 1.00 79.44 91 GLU A CA 1
ATOM 703 C C . GLU A 1 91 ? -9.901 20.176 42.817 1.00 79.44 91 GLU A C 1
ATOM 705 O O . GLU A 1 91 ? -9.157 19.481 42.120 1.00 79.44 91 GLU A O 1
ATOM 710 N N . GLU A 1 92 ? -11.224 19.988 42.811 1.00 84.62 92 GLU A N 1
ATOM 711 C CA . GLU A 1 92 ? -11.863 18.928 42.021 1.00 84.62 92 GLU A CA 1
ATOM 712 C C . GLU A 1 92 ? -11.888 19.222 40.512 1.00 84.62 92 GLU A C 1
ATOM 714 O O . GLU A 1 92 ? -11.948 18.299 39.692 1.00 84.62 92 GLU A O 1
ATOM 719 N N . LYS A 1 93 ? -11.829 20.496 40.106 1.00 88.75 93 LYS A N 1
ATOM 720 C CA . LYS A 1 93 ? -11.863 20.899 38.692 1.00 88.75 93 LYS A CA 1
ATOM 721 C C . LYS A 1 93 ? -10.734 20.272 37.872 1.00 88.75 93 LYS A C 1
ATOM 723 O O . LYS A 1 93 ? -10.987 19.839 36.747 1.00 88.75 93 LYS A O 1
ATOM 728 N N . GLU A 1 94 ? -9.531 20.160 38.433 1.00 89.00 94 GLU A N 1
ATOM 729 C CA . GLU A 1 94 ? -8.386 19.517 37.771 1.00 89.00 94 GLU A CA 1
ATOM 730 C C . GLU A 1 94 ? -8.613 18.007 37.572 1.00 89.00 94 GLU A C 1
ATOM 732 O O . GLU A 1 94 ? -8.319 17.447 36.509 1.00 89.00 94 GLU A O 1
ATOM 737 N N . LEU A 1 95 ? -9.239 17.349 38.555 1.00 89.25 95 LEU A N 1
ATOM 738 C CA . LEU A 1 95 ? -9.635 15.941 38.463 1.00 89.25 95 LEU A CA 1
ATOM 739 C C . LEU A 1 95 ? -10.697 15.737 37.373 1.00 89.25 95 LEU A C 1
ATOM 741 O O . LEU A 1 95 ? -10.580 14.819 36.560 1.00 89.25 95 LEU A O 1
ATOM 745 N N . VAL A 1 96 ? -11.703 16.615 37.295 1.00 89.38 96 VAL A N 1
ATOM 746 C CA . VAL A 1 96 ? -12.751 16.558 36.260 1.00 89.38 96 VAL A CA 1
ATOM 747 C C . VAL A 1 96 ? -12.180 16.809 34.861 1.00 89.38 96 VAL A C 1
ATOM 749 O O . VAL A 1 96 ? -12.552 16.098 33.925 1.00 89.38 96 VAL A O 1
ATOM 752 N N . ILE A 1 97 ? -11.253 17.759 34.699 1.00 89.75 97 ILE A N 1
ATOM 753 C CA . ILE A 1 97 ? -10.538 17.993 33.431 1.00 89.75 97 ILE A CA 1
ATOM 754 C C . ILE A 1 97 ? -9.752 16.739 33.028 1.00 89.75 97 ILE A C 1
ATOM 756 O O . ILE A 1 97 ? -9.920 16.241 31.912 1.00 89.75 97 ILE A O 1
ATOM 760 N N . THR A 1 98 ? -8.979 16.167 33.956 1.00 91.56 98 THR A N 1
ATOM 761 C CA . THR A 1 98 ? -8.215 14.931 33.732 1.00 91.56 98 THR A CA 1
ATOM 762 C C . THR A 1 98 ? -9.127 13.770 33.321 1.00 91.56 98 THR A C 1
ATOM 764 O O . THR A 1 98 ? -8.841 13.066 32.352 1.00 91.56 98 THR A O 1
ATOM 767 N N . LEU A 1 99 ? -10.263 13.575 33.997 1.00 90.62 99 LEU A N 1
ATOM 768 C CA . LEU A 1 99 ? -11.228 12.519 33.672 1.00 90.62 99 LEU A CA 1
ATOM 769 C C . LEU A 1 99 ? -11.866 12.715 32.286 1.00 90.62 99 LEU A C 1
ATOM 771 O O . LEU A 1 99 ? -11.991 11.741 31.537 1.00 90.62 99 LEU A O 1
ATOM 775 N N . LYS A 1 100 ? -12.214 13.953 31.905 1.00 90.94 100 LYS A N 1
ATOM 776 C CA . LYS A 1 100 ? -12.699 14.285 30.551 1.00 90.94 100 LYS A CA 1
ATOM 777 C C . LYS A 1 100 ? -11.647 13.967 29.486 1.00 90.94 100 LYS A C 1
ATOM 779 O O . LYS A 1 100 ? -11.983 13.369 28.459 1.00 90.94 100 LYS A O 1
ATOM 784 N N . GLU A 1 101 ? -10.378 14.291 29.737 1.00 91.62 101 GLU A N 1
ATOM 785 C CA . GLU A 1 101 ? -9.264 13.952 28.845 1.00 91.62 101 GLU A CA 1
ATOM 786 C C . GLU A 1 101 ? -9.113 12.426 28.697 1.00 91.62 101 GLU A C 1
ATOM 788 O O . GLU A 1 101 ? -9.161 11.906 27.578 1.00 91.62 101 GLU A O 1
ATOM 793 N N . LYS A 1 102 ? -9.019 11.674 29.806 1.00 91.50 102 LYS A N 1
ATOM 794 C CA . LYS A 1 102 ? -8.873 10.206 29.761 1.00 91.50 102 LYS A CA 1
ATOM 795 C C . LYS A 1 102 ? -10.056 9.528 29.068 1.00 91.50 102 LYS A C 1
ATOM 797 O O . LYS A 1 102 ? -9.836 8.633 28.253 1.00 91.50 102 LYS A O 1
ATOM 802 N N . ALA A 1 103 ? -11.289 9.973 29.311 1.00 90.06 103 ALA A N 1
ATOM 803 C CA . ALA A 1 103 ? -12.470 9.453 28.621 1.00 90.06 103 ALA A CA 1
ATOM 804 C C . ALA A 1 103 ? -12.436 9.732 27.107 1.00 90.06 103 ALA A C 1
ATOM 806 O O . ALA A 1 103 ? -12.805 8.869 26.312 1.00 90.06 103 ALA A O 1
ATOM 807 N N . SER A 1 104 ? -11.940 10.902 26.694 1.00 89.25 104 SER A N 1
ATOM 808 C CA . SER A 1 104 ? -11.759 11.260 25.278 1.00 89.25 104 SER A CA 1
ATOM 809 C C . SER A 1 104 ? -10.677 10.410 24.598 1.00 89.25 104 SER A C 1
ATOM 811 O O . SER A 1 104 ? -10.856 9.948 23.467 1.00 89.25 104 SER A O 1
ATOM 813 N N . ILE A 1 105 ? -9.578 10.125 25.303 1.00 89.81 105 ILE A N 1
ATOM 814 C CA . ILE A 1 105 ? -8.527 9.203 24.847 1.00 89.81 105 ILE A CA 1
ATOM 815 C C . ILE A 1 105 ? -9.080 7.776 24.709 1.00 89.81 105 ILE A C 1
ATOM 817 O O . ILE A 1 105 ? -8.828 7.121 23.703 1.00 89.81 105 ILE A O 1
ATOM 821 N N . LEU A 1 106 ? -9.866 7.289 25.674 1.00 87.31 106 LEU A N 1
ATOM 822 C CA . LEU A 1 106 ? -10.484 5.958 25.601 1.00 87.31 106 LEU A CA 1
ATOM 823 C C . LEU A 1 106 ? -11.493 5.848 24.448 1.00 87.31 106 LEU A C 1
ATOM 825 O O . LEU A 1 106 ? -11.460 4.869 23.711 1.00 87.31 106 LEU A O 1
ATOM 829 N N . LYS A 1 107 ? -12.332 6.870 24.236 1.00 86.94 107 LYS A N 1
ATOM 830 C CA . LYS A 1 107 ? -13.306 6.932 23.131 1.00 86.94 107 LYS A CA 1
ATOM 831 C C . LYS A 1 107 ? -12.650 6.963 21.746 1.00 86.94 107 LYS A C 1
ATOM 833 O O . LYS A 1 107 ? -13.207 6.417 20.797 1.00 86.94 107 LYS A O 1
ATOM 838 N N . SER A 1 108 ? -11.485 7.602 21.621 1.00 83.44 108 SER A N 1
ATOM 839 C CA . SER A 1 108 ? -10.744 7.712 20.354 1.00 83.44 108 SER A CA 1
ATOM 840 C C . SER A 1 108 ? -9.824 6.522 20.055 1.00 83.44 108 SER A C 1
ATOM 842 O O . SER A 1 108 ? -9.345 6.398 18.925 1.00 83.44 108 SER A O 1
ATOM 844 N N . LYS A 1 109 ? -9.597 5.620 21.019 1.00 81.25 109 LYS A N 1
ATOM 845 C CA . LYS A 1 109 ? -8.890 4.357 20.781 1.00 81.25 109 LYS A CA 1
ATOM 846 C C . LYS A 1 109 ? -9.773 3.354 20.032 1.00 81.25 109 LYS A C 1
ATOM 848 O O . LYS A 1 109 ? -10.959 3.177 20.313 1.00 81.25 109 LYS A O 1
ATOM 853 N N . THR A 1 110 ? -9.162 2.649 19.090 1.00 68.94 110 THR A N 1
ATOM 854 C CA . THR A 1 110 ? -9.687 1.395 18.544 1.00 68.94 110 THR A CA 1
ATOM 855 C C . THR A 1 110 ? -9.424 0.281 19.551 1.00 68.94 110 THR A C 1
ATOM 857 O O . THR A 1 110 ? -8.288 0.118 19.981 1.00 68.94 110 THR A O 1
ATOM 860 N N . LEU A 1 111 ? -10.462 -0.460 19.947 1.00 66.62 111 LEU A N 1
ATOM 861 C CA . LEU A 1 111 ? -10.346 -1.555 20.922 1.00 66.62 111 LEU A CA 1
ATOM 862 C C . LEU A 1 111 ? -9.846 -2.866 20.291 1.00 66.62 111 LEU A C 1
ATOM 864 O O . LEU A 1 111 ? -9.329 -3.729 20.992 1.00 66.62 111 LEU A O 1
ATOM 868 N N . LEU A 1 112 ? -9.974 -2.995 18.968 1.00 68.38 112 LEU A N 1
ATOM 869 C CA . LEU A 1 112 ? -9.326 -4.033 18.174 1.00 68.38 112 LEU A CA 1
ATOM 870 C C . LEU A 1 112 ? -8.072 -3.442 17.526 1.00 68.38 112 LEU A C 1
ATOM 872 O O . LEU A 1 112 ? -8.170 -2.613 16.615 1.00 68.38 112 LEU A O 1
ATOM 876 N N . ASP A 1 113 ? -6.902 -3.875 17.987 1.00 68.50 113 ASP A N 1
ATOM 877 C CA . ASP A 1 113 ? -5.640 -3.574 17.319 1.00 68.50 113 ASP A CA 1
ATOM 878 C C . ASP A 1 113 ? -5.573 -4.319 15.977 1.00 68.50 113 ASP A C 1
ATOM 880 O O . ASP A 1 113 ? -5.790 -5.531 15.896 1.00 68.50 113 ASP A O 1
ATOM 884 N N . LYS A 1 114 ? -5.265 -3.590 14.898 1.00 73.62 114 LYS A N 1
ATOM 885 C CA . LYS A 1 114 ? -5.021 -4.197 13.583 1.00 73.62 114 LYS A CA 1
ATOM 886 C C . LYS A 1 114 ? -3.742 -5.041 13.653 1.00 73.62 114 LYS A C 1
ATOM 888 O O . LYS A 1 114 ? -2.668 -4.512 13.934 1.00 73.62 114 L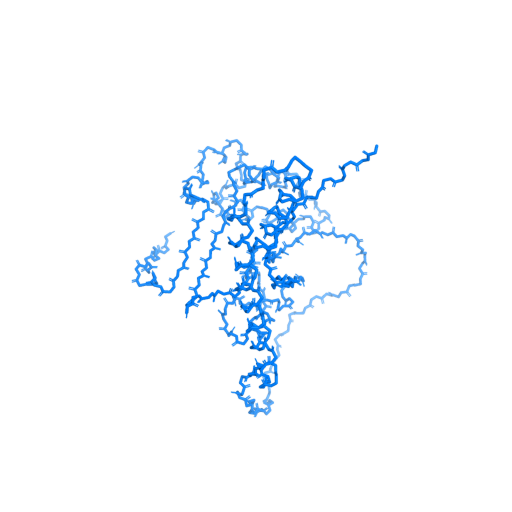YS A O 1
ATOM 893 N N . ILE A 1 115 ? -3.847 -6.333 13.342 1.00 81.69 115 ILE A N 1
ATOM 894 C CA . ILE A 1 115 ? -2.689 -7.216 13.157 1.00 81.69 115 ILE A CA 1
ATOM 895 C C . ILE A 1 115 ? -2.138 -7.001 11.744 1.00 81.69 115 ILE A C 1
ATOM 897 O O . ILE A 1 115 ? -2.879 -7.094 10.767 1.00 81.69 115 ILE A O 1
ATOM 901 N N . TYR A 1 116 ? -0.835 -6.740 11.634 1.00 81.44 116 TYR A N 1
ATOM 902 C CA . TYR A 1 116 ? -0.143 -6.570 10.356 1.00 81.44 116 TYR A CA 1
ATOM 903 C C . TYR A 1 116 ? 0.722 -7.795 10.062 1.00 81.44 116 TYR A C 1
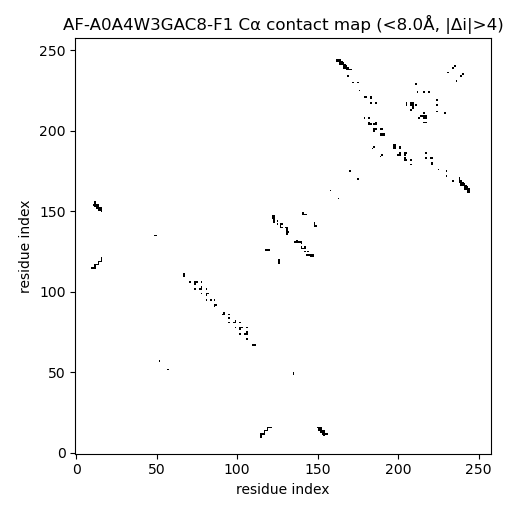ATOM 905 O O . TYR A 1 116 ? 1.513 -8.215 10.905 1.00 81.44 116 TYR A O 1
ATOM 913 N N . ILE A 1 117 ? 0.586 -8.349 8.857 1.00 87.50 117 ILE A N 1
ATOM 914 C CA . ILE A 1 117 ? 1.363 -9.496 8.380 1.00 87.50 117 ILE A CA 1
ATOM 915 C C . ILE A 1 117 ? 2.131 -9.045 7.137 1.00 87.50 117 ILE A C 1
ATOM 917 O O . ILE A 1 117 ? 1.525 -8.664 6.137 1.00 87.50 117 ILE A O 1
ATOM 921 N N . GLY A 1 118 ? 3.463 -9.061 7.208 1.00 88.69 118 GLY A N 1
ATOM 922 C CA . GLY A 1 118 ? 4.335 -8.786 6.066 1.00 88.69 118 GLY A CA 1
ATOM 923 C C . GLY A 1 118 ? 4.693 -10.075 5.331 1.00 88.69 118 GLY A C 1
ATOM 924 O O . GLY A 1 118 ? 5.109 -11.044 5.963 1.00 88.69 118 GLY A O 1
ATOM 925 N N . VAL A 1 119 ? 4.548 -10.087 4.004 1.00 88.38 119 VAL A N 1
ATOM 926 C CA . VAL A 1 119 ? 4.920 -11.222 3.144 1.00 88.38 119 VAL A CA 1
ATOM 927 C C . VAL A 1 119 ? 6.081 -10.794 2.250 1.00 88.38 119 VAL A C 1
ATOM 929 O O . VAL A 1 119 ? 5.904 -10.009 1.321 1.00 88.38 119 VAL A O 1
ATOM 932 N N . PHE A 1 120 ? 7.270 -11.321 2.535 1.00 85.88 120 PHE A N 1
ATOM 933 C CA . PHE A 1 120 ? 8.520 -10.993 1.844 1.00 85.88 120 PHE A CA 1
ATOM 934 C C . PHE A 1 120 ? 9.093 -12.229 1.137 1.00 85.88 120 PHE A C 1
ATOM 936 O O . PHE A 1 120 ? 8.763 -13.358 1.488 1.00 85.88 120 PHE A O 1
ATOM 943 N N . GLY A 1 121 ? 9.931 -12.010 0.124 1.00 82.50 121 GLY A N 1
ATOM 944 C CA . GLY A 1 121 ? 10.523 -13.064 -0.708 1.00 82.50 121 GLY A CA 1
ATOM 945 C C . GLY A 1 121 ? 10.875 -12.548 -2.104 1.00 82.50 121 GLY A C 1
ATOM 946 O O . GLY A 1 121 ? 10.427 -11.467 -2.503 1.00 82.50 121 GLY A O 1
ATOM 947 N N . LYS A 1 122 ? 11.644 -13.322 -2.867 1.00 81.56 122 LYS A N 1
ATOM 948 C CA . LYS A 1 122 ? 12.043 -13.023 -4.248 1.00 81.56 122 LYS A CA 1
ATOM 949 C C . LYS A 1 122 ? 10.864 -13.169 -5.223 1.00 81.56 122 LYS A C 1
ATOM 951 O O . LYS A 1 122 ? 9.754 -13.589 -4.865 1.00 81.56 122 LYS A O 1
ATOM 956 N N . THR A 1 123 ? 11.059 -12.738 -6.464 1.00 80.00 123 THR A N 1
ATOM 957 C CA . THR A 1 123 ? 10.127 -13.038 -7.563 1.00 80.00 123 THR A CA 1
ATOM 958 C C . THR A 1 123 ? 10.122 -14.549 -7.809 1.00 80.00 123 THR A C 1
ATOM 960 O O . THR A 1 123 ? 11.175 -15.174 -7.780 1.00 80.00 123 THR A O 1
ATOM 963 N N . GLY A 1 124 ? 8.944 -15.146 -8.005 1.00 77.94 124 GLY A N 1
ATOM 964 C CA . GLY A 1 124 ? 8.786 -16.602 -8.147 1.00 77.94 124 GLY A CA 1
ATOM 965 C C . GLY A 1 124 ? 8.429 -17.358 -6.857 1.00 77.94 124 GLY A C 1
ATOM 966 O O . GLY A 1 124 ? 7.755 -18.379 -6.949 1.00 77.94 124 GLY A O 1
ATOM 967 N N . ASP A 1 125 ? 8.720 -16.820 -5.663 1.00 83.94 125 ASP A N 1
ATOM 968 C CA . ASP A 1 125 ? 8.453 -17.468 -4.353 1.00 83.94 125 ASP A CA 1
ATOM 969 C C . ASP A 1 125 ? 6.954 -17.682 -4.021 1.00 83.94 125 ASP A C 1
ATOM 971 O O . ASP A 1 125 ? 6.591 -18.118 -2.930 1.00 83.94 125 ASP A O 1
ATOM 975 N N . GLY A 1 126 ? 6.040 -17.346 -4.937 1.00 86.75 126 GLY A N 1
ATOM 976 C CA . GLY A 1 126 ? 4.610 -17.613 -4.783 1.00 86.75 126 GLY A CA 1
ATOM 977 C C . GLY A 1 126 ? 3.862 -16.675 -3.829 1.00 86.75 126 GLY A C 1
ATOM 978 O O . GLY A 1 126 ? 2.737 -16.994 -3.459 1.00 86.75 126 GLY A O 1
ATOM 979 N N . LYS A 1 127 ? 4.426 -15.514 -3.459 1.00 90.31 127 LYS A N 1
ATOM 980 C CA . LYS A 1 127 ? 3.815 -14.528 -2.535 1.00 90.31 127 LYS A CA 1
ATOM 981 C C . LYS A 1 127 ? 2.341 -14.215 -2.851 1.00 90.31 127 LYS A C 1
ATOM 983 O O . LYS A 1 127 ? 1.472 -14.393 -1.999 1.00 90.31 127 LYS A O 1
ATOM 988 N N . SER A 1 128 ? 2.043 -13.814 -4.089 1.00 88.88 128 SER A N 1
ATOM 989 C CA . SER A 1 128 ? 0.674 -13.505 -4.537 1.00 88.88 128 SER A CA 1
ATOM 990 C C . SER A 1 128 ? -0.236 -14.742 -4.512 1.00 88.88 128 SER A C 1
ATOM 992 O O . SER A 1 128 ? -1.403 -14.656 -4.133 1.00 88.88 128 SER A O 1
ATOM 994 N N . SER A 1 129 ? 0.311 -15.921 -4.829 1.00 89.25 129 SER A N 1
ATOM 995 C CA . SER A 1 129 ? -0.394 -17.208 -4.753 1.00 89.25 129 SER A CA 1
ATOM 996 C C . SER A 1 129 ? -0.731 -17.599 -3.311 1.00 89.25 129 SER A C 1
ATOM 998 O O . SER A 1 129 ? -1.822 -18.109 -3.061 1.00 89.25 129 SER A O 1
ATOM 1000 N N . LEU A 1 130 ? 0.168 -17.329 -2.358 1.00 90.12 130 LEU A N 1
ATOM 1001 C CA . LEU A 1 130 ? -0.044 -17.550 -0.927 1.00 90.12 130 LEU A CA 1
ATOM 1002 C C . LEU A 1 130 ? -1.161 -16.648 -0.392 1.00 90.12 130 LEU A C 1
ATOM 1004 O O . LEU A 1 130 ? -2.060 -17.145 0.281 1.00 90.12 130 LEU A O 1
ATOM 1008 N N . ILE A 1 131 ? -1.157 -15.357 -0.739 1.00 90.06 131 ILE A N 1
ATOM 1009 C CA . ILE A 1 131 ? -2.219 -14.414 -0.348 1.00 90.06 131 ILE A CA 1
ATOM 1010 C C . ILE A 1 131 ? -3.577 -14.867 -0.911 1.00 90.06 131 ILE A C 1
ATOM 1012 O O . ILE A 1 131 ? -4.543 -14.993 -0.157 1.00 90.06 131 ILE A O 1
ATOM 1016 N N . ASN A 1 132 ? -3.638 -15.207 -2.204 1.00 89.44 132 ASN A N 1
ATOM 1017 C CA . ASN A 1 132 ? -4.841 -15.751 -2.848 1.00 89.44 132 ASN A CA 1
ATOM 1018 C C . ASN A 1 132 ? -5.350 -17.034 -2.158 1.00 89.44 132 ASN A C 1
ATOM 1020 O O . ASN A 1 132 ? -6.560 -17.220 -2.005 1.00 89.44 132 ASN A O 1
ATOM 1024 N N . ALA A 1 133 ? -4.439 -17.915 -1.726 1.00 91.31 133 ALA A N 1
ATOM 1025 C CA . ALA A 1 133 ? -4.770 -19.159 -1.034 1.00 91.31 133 ALA A CA 1
ATOM 1026 C C . ALA A 1 133 ? -5.288 -18.923 0.394 1.00 91.31 133 ALA A C 1
ATOM 1028 O O . ALA A 1 133 ? -6.343 -19.447 0.739 1.00 91.31 133 ALA A O 1
ATOM 1029 N N . VAL A 1 134 ? -4.603 -18.101 1.199 1.00 89.19 134 VAL A N 1
ATOM 1030 C CA . VAL A 1 134 ? -5.006 -17.758 2.579 1.00 89.19 134 VAL A CA 1
ATOM 1031 C C . VAL A 1 134 ? -6.379 -17.082 2.601 1.00 89.19 134 VAL A C 1
ATOM 1033 O O . VAL A 1 134 ? -7.237 -17.429 3.413 1.00 89.19 134 VAL A O 1
ATOM 1036 N N . LEU A 1 135 ? -6.626 -16.164 1.665 1.00 86.19 135 LEU A N 1
ATOM 1037 C CA . LEU A 1 135 ? -7.908 -15.468 1.532 1.00 86.19 135 LEU A CA 1
ATOM 1038 C C . LEU A 1 135 ? -8.991 -16.306 0.833 1.00 86.19 135 LEU A C 1
ATOM 1040 O O . LEU A 1 135 ? -10.132 -15.859 0.738 1.00 86.19 135 LEU A O 1
ATOM 1044 N N . HIS A 1 136 ? -8.658 -17.505 0.340 1.00 85.81 136 HIS A N 1
ATOM 1045 C CA . HIS A 1 136 ? -9.550 -18.376 -0.432 1.00 85.81 136 HIS A CA 1
ATOM 1046 C C . HIS A 1 136 ? -10.208 -17.671 -1.638 1.00 85.81 136 HIS A C 1
ATOM 1048 O O . HIS A 1 136 ? -11.350 -17.954 -2.011 1.00 85.81 136 HIS A O 1
ATOM 1054 N N . LYS A 1 137 ? -9.473 -16.747 -2.272 1.00 82.19 137 LYS A N 1
ATOM 1055 C CA . LYS A 1 137 ? -9.904 -15.968 -3.440 1.00 82.19 137 LYS A CA 1
ATOM 1056 C C . LYS A 1 137 ? -8.919 -16.169 -4.585 1.00 82.19 137 LYS A C 1
ATOM 1058 O O . LYS A 1 137 ? -7.826 -15.610 -4.601 1.00 82.19 137 LYS A O 1
ATOM 1063 N N . HIS A 1 138 ? -9.323 -16.977 -5.561 1.00 81.50 138 HIS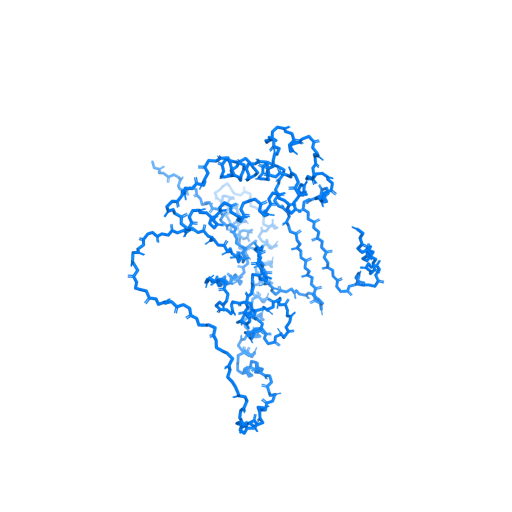 A N 1
ATOM 1064 C CA . HIS A 1 138 ? -8.537 -17.184 -6.771 1.00 81.50 138 HIS A CA 1
ATOM 1065 C C . HIS A 1 138 ? -8.506 -15.903 -7.614 1.00 81.50 138 HIS A C 1
ATOM 1067 O O . HIS A 1 138 ? -9.560 -15.345 -7.909 1.00 81.50 138 HIS A O 1
ATOM 1073 N N . GLY A 1 139 ? -7.314 -15.466 -8.028 1.00 81.44 139 GLY A N 1
ATOM 1074 C CA . GLY A 1 139 ? -7.145 -14.314 -8.918 1.00 81.44 139 GLY A CA 1
ATOM 1075 C C . GLY A 1 139 ? -7.379 -12.940 -8.281 1.00 81.44 139 GLY A C 1
ATOM 1076 O O . GLY A 1 139 ? -7.536 -11.981 -9.025 1.00 81.44 139 GLY A O 1
ATOM 1077 N N . LEU A 1 140 ? -7.394 -12.822 -6.943 1.00 85.31 140 LEU A N 1
ATOM 1078 C CA . LEU A 1 140 ? -7.433 -11.511 -6.276 1.00 85.31 140 LEU A CA 1
ATOM 1079 C C . LEU A 1 140 ? -6.171 -10.698 -6.601 1.00 85.31 140 LEU A C 1
ATOM 1081 O O . LEU A 1 140 ? -6.262 -9.532 -6.969 1.00 85.31 140 LEU A O 1
ATOM 1085 N N . LEU A 1 141 ? -5.001 -11.330 -6.481 1.00 87.81 141 LEU A N 1
ATOM 1086 C CA . LEU A 1 141 ? -3.727 -10.807 -6.965 1.00 87.81 141 LEU A CA 1
ATOM 1087 C C . LEU A 1 141 ? -3.282 -11.574 -8.218 1.00 87.81 141 LEU A C 1
ATOM 1089 O O . LEU A 1 141 ? -3.474 -12.797 -8.270 1.00 87.81 141 LEU A O 1
ATOM 1093 N N . PRO A 1 142 ? -2.650 -10.908 -9.203 1.00 83.56 142 PRO A N 1
ATOM 1094 C CA . PRO A 1 142 ? -2.063 -11.586 -10.351 1.00 83.56 142 PRO A CA 1
ATOM 1095 C C . PRO A 1 142 ? -0.936 -12.523 -9.903 1.00 83.56 142 PRO A C 1
ATOM 1097 O O . PRO A 1 142 ? -0.130 -12.199 -9.027 1.00 83.56 142 PRO A O 1
ATOM 1100 N N . THR A 1 143 ? -0.878 -13.699 -10.524 1.00 82.81 143 THR A N 1
ATOM 1101 C CA . THR A 1 143 ? 0.128 -14.732 -10.258 1.00 82.81 143 THR A CA 1
ATOM 1102 C C . THR A 1 143 ? 0.746 -15.187 -11.571 1.00 82.81 143 THR A C 1
ATOM 1104 O O . THR A 1 143 ? 0.025 -15.684 -12.436 1.00 82.81 143 THR A O 1
ATOM 1107 N N . SER A 1 144 ? 2.067 -15.095 -11.702 1.00 76.12 144 SER A N 1
ATOM 1108 C CA . SER A 1 144 ? 2.818 -15.787 -12.752 1.00 76.12 144 SER A CA 1
ATOM 1109 C C . SER A 1 144 ? 3.911 -16.660 -12.129 1.00 76.12 144 SER A C 1
ATOM 1111 O O . SER A 1 144 ? 4.320 -16.457 -10.985 1.00 76.12 144 SER A O 1
ATOM 1113 N N . SER A 1 145 ? 4.343 -17.683 -12.865 1.00 67.12 145 SER A N 1
ATOM 1114 C CA . SER A 1 145 ? 5.367 -18.641 -12.427 1.00 67.12 145 SER A CA 1
ATOM 1115 C C . SER A 1 145 ? 6.780 -18.290 -12.899 1.00 67.12 145 SER A C 1
ATOM 1117 O O . SER A 1 145 ? 7.725 -18.974 -12.524 1.00 67.12 145 SER A O 1
ATOM 1119 N N . CYS A 1 146 ? 6.921 -17.289 -13.771 1.00 64.94 146 CYS A N 1
ATOM 1120 C CA . CYS A 1 146 ? 8.145 -17.034 -14.535 1.00 64.94 146 CYS A CA 1
ATOM 1121 C C . CYS A 1 146 ? 8.503 -15.549 -14.713 1.00 64.94 146 CYS A C 1
ATOM 1123 O O . CYS A 1 146 ? 9.578 -15.264 -15.228 1.00 64.94 146 CYS A O 1
ATOM 1125 N N . THR A 1 147 ? 7.646 -14.607 -14.309 1.00 65.25 147 THR A N 1
ATOM 1126 C CA . THR A 1 147 ? 7.878 -13.163 -14.496 1.00 65.25 147 THR A CA 1
ATOM 1127 C C . THR A 1 147 ? 7.537 -12.370 -13.235 1.00 65.25 147 THR A C 1
ATOM 1129 O O . THR A 1 147 ? 6.852 -12.859 -12.336 1.00 65.25 147 THR A O 1
ATOM 1132 N N . ALA A 1 148 ? 7.996 -11.122 -13.147 1.00 70.06 148 ALA A N 1
ATOM 1133 C CA . ALA A 1 148 ? 7.514 -10.206 -12.121 1.00 70.06 148 ALA A CA 1
ATOM 1134 C C . ALA A 1 148 ? 6.083 -9.753 -12.464 1.00 70.06 148 ALA A C 1
ATOM 1136 O O . ALA A 1 148 ? 5.868 -9.035 -13.434 1.00 70.06 148 ALA A O 1
ATOM 1137 N N . CYS A 1 149 ? 5.097 -10.168 -11.664 1.00 63.09 149 CYS A N 1
ATOM 1138 C CA . CYS A 1 149 ? 3.691 -9.766 -11.814 1.00 63.09 149 CYS A CA 1
ATOM 1139 C C . CYS A 1 149 ? 3.220 -8.764 -10.741 1.00 63.09 149 CYS A C 1
ATOM 1141 O O . CYS A 1 149 ? 2.029 -8.483 -10.625 1.00 63.09 149 CYS A O 1
ATOM 1143 N N . THR A 1 150 ? 4.131 -8.257 -9.904 1.00 71.56 150 THR A N 1
ATOM 1144 C CA . THR A 1 150 ? 3.839 -7.281 -8.842 1.00 71.56 150 THR A CA 1
ATOM 1145 C C . THR A 1 150 ? 5.089 -6.447 -8.546 1.00 71.56 150 THR A C 1
ATOM 1147 O O . THR A 1 150 ? 5.997 -6.903 -7.852 1.00 71.56 150 THR A O 1
ATOM 1150 N N . SER A 1 151 ? 5.138 -5.235 -9.100 1.00 71.94 151 SER A N 1
ATOM 1151 C CA . SER A 1 151 ? 6.205 -4.239 -8.897 1.00 71.94 151 SER A CA 1
ATOM 1152 C C . SER A 1 151 ? 5.856 -3.180 -7.844 1.00 71.94 151 SER A C 1
ATOM 1154 O O . SER A 1 151 ? 6.741 -2.482 -7.358 1.00 71.94 151 SER A O 1
ATOM 1156 N N . SER A 1 152 ? 4.579 -3.067 -7.472 1.00 80.81 152 SER A N 1
ATOM 1157 C CA . SER A 1 152 ? 4.071 -2.071 -6.526 1.00 80.81 152 SER A CA 1
ATOM 1158 C C . SER A 1 152 ? 3.709 -2.679 -5.175 1.00 80.81 152 SER A C 1
ATOM 1160 O O . SER A 1 152 ? 3.377 -3.859 -5.057 1.00 80.81 152 SER A O 1
ATOM 1162 N N . ILE A 1 153 ? 3.699 -1.822 -4.157 1.00 86.00 153 ILE A N 1
ATOM 1163 C CA . ILE A 1 153 ? 3.201 -2.147 -2.826 1.00 86.00 153 ILE A CA 1
ATOM 1164 C C . ILE A 1 153 ? 1.690 -2.390 -2.872 1.00 86.00 153 ILE A C 1
ATOM 1166 O O . ILE A 1 153 ? 0.912 -1.494 -3.185 1.00 86.00 153 ILE A O 1
ATOM 1170 N N . ILE A 1 154 ? 1.280 -3.605 -2.508 1.00 88.38 154 ILE A N 1
ATOM 1171 C CA . ILE A 1 154 ? -0.127 -3.979 -2.352 1.00 88.38 154 ILE A CA 1
ATOM 1172 C C . ILE A 1 154 ? -0.473 -4.093 -0.865 1.00 88.38 154 ILE A C 1
ATOM 1174 O O . ILE A 1 154 ? 0.199 -4.814 -0.121 1.00 88.38 154 ILE A O 1
ATOM 1178 N N . ASN A 1 155 ? -1.554 -3.410 -0.475 1.00 88.69 155 ASN A N 1
ATOM 1179 C CA . ASN A 1 155 ? -2.255 -3.564 0.797 1.00 88.69 155 ASN A CA 1
ATOM 1180 C C . ASN A 1 155 ? -3.559 -4.336 0.551 1.00 88.69 155 ASN A C 1
ATOM 1182 O O . ASN A 1 155 ? -4.337 -3.956 -0.322 1.00 88.69 155 ASN A O 1
ATOM 1186 N N . VAL A 1 156 ? -3.816 -5.384 1.335 1.00 88.38 156 VAL A N 1
ATOM 1187 C CA . VAL A 1 156 ? -5.111 -6.074 1.354 1.00 88.38 156 VAL A CA 1
ATOM 1188 C C . VAL A 1 156 ? -5.675 -5.977 2.767 1.00 88.38 156 VAL A C 1
ATOM 1190 O O . VAL A 1 156 ? -5.139 -6.583 3.693 1.00 88.38 156 VAL A O 1
ATOM 1193 N N . GLU A 1 157 ? -6.765 -5.227 2.931 1.00 87.19 157 GLU A N 1
ATOM 1194 C CA . GLU A 1 157 ? -7.460 -5.075 4.211 1.00 87.19 157 GLU A CA 1
ATOM 1195 C C . GLU A 1 157 ? -8.946 -5.447 4.124 1.00 87.19 157 GLU A C 1
ATOM 1197 O O . GLU A 1 157 ? -9.560 -5.462 3.056 1.00 87.19 157 GLU A O 1
ATOM 1202 N N . THR A 1 158 ? -9.542 -5.762 5.274 1.00 81.81 158 THR A N 1
ATOM 1203 C CA . THR A 1 158 ? -10.979 -6.026 5.384 1.00 81.81 158 THR A CA 1
ATOM 1204 C C . THR A 1 158 ? -11.771 -4.727 5.264 1.00 81.81 158 THR A C 1
ATOM 1206 O O . THR A 1 158 ? -11.603 -3.824 6.085 1.00 81.81 158 THR A O 1
ATOM 1209 N N . TYR A 1 159 ? -12.684 -4.662 4.298 1.00 80.75 159 TYR A N 1
ATOM 1210 C CA . TYR A 1 159 ? -13.584 -3.529 4.096 1.00 80.75 159 TYR A CA 1
ATOM 1211 C C . TYR A 1 159 ? -15.016 -3.883 4.523 1.00 80.75 159 TYR A C 1
ATOM 1213 O O . TYR A 1 159 ? -15.503 -4.971 4.227 1.00 80.75 159 TYR A O 1
ATOM 1221 N N . SER A 1 160 ? -15.708 -2.960 5.199 1.00 73.44 160 SER A N 1
ATOM 1222 C CA . SER A 1 160 ? -17.094 -3.161 5.665 1.00 73.44 160 SER A CA 1
ATOM 1223 C C . SER A 1 160 ? -18.153 -3.041 4.557 1.00 73.44 160 SER A C 1
ATOM 1225 O O . SER A 1 160 ? -19.337 -3.256 4.813 1.00 73.44 160 SER A O 1
ATOM 1227 N N . GLY A 1 161 ? -17.761 -2.656 3.338 1.00 74.69 161 GLY A N 1
ATOM 1228 C CA . GLY A 1 161 ? -18.646 -2.653 2.175 1.00 74.69 161 GLY A CA 1
ATOM 1229 C C . GLY A 1 161 ? -18.816 -4.047 1.567 1.00 74.69 161 GLY A C 1
ATOM 1230 O O . GLY A 1 161 ? -18.004 -4.943 1.769 1.00 74.69 161 GLY A O 1
ATOM 1231 N N . ARG A 1 162 ? -19.882 -4.234 0.783 1.00 74.19 162 ARG A N 1
ATOM 1232 C CA . ARG A 1 162 ? -20.249 -5.546 0.206 1.00 74.19 162 ARG A CA 1
ATOM 1233 C C . ARG A 1 162 ? -19.430 -5.959 -1.026 1.00 74.19 162 ARG A C 1
ATOM 1235 O O . ARG A 1 162 ? -19.663 -7.040 -1.554 1.00 74.19 162 ARG A O 1
ATOM 1242 N N . ARG A 1 163 ? -18.561 -5.078 -1.523 1.00 82.62 163 ARG A N 1
ATOM 1243 C CA . ARG A 1 163 ? -17.899 -5.167 -2.831 1.00 82.62 163 ARG A CA 1
ATOM 1244 C C . ARG A 1 163 ? -16.438 -4.769 -2.738 1.00 82.62 163 ARG A C 1
ATOM 1246 O O . ARG A 1 163 ? -16.053 -4.046 -1.815 1.00 82.62 163 ARG A O 1
ATOM 1253 N N . PHE A 1 164 ? -15.645 -5.232 -3.697 1.00 84.31 164 PHE A N 1
ATOM 1254 C CA . PHE A 1 164 ? -14.229 -4.903 -3.749 1.00 84.31 164 PHE A CA 1
ATOM 1255 C C . PHE A 1 164 ? -14.012 -3.425 -4.086 1.00 84.31 164 PHE A C 1
ATOM 1257 O O . PHE A 1 164 ? -14.716 -2.826 -4.905 1.00 84.31 164 PHE A O 1
ATOM 1264 N N . LYS A 1 165 ? -13.005 -2.851 -3.427 1.00 87.44 165 LYS A N 1
ATOM 1265 C CA . LYS A 1 165 ? -12.489 -1.510 -3.674 1.00 87.44 165 LYS A CA 1
ATOM 1266 C C . LYS A 1 165 ? -10.972 -1.604 -3.792 1.00 87.44 165 LYS A C 1
ATOM 1268 O O . LYS A 1 165 ? -10.346 -2.237 -2.945 1.00 87.44 165 LYS A O 1
ATOM 1273 N N . ALA A 1 166 ? -10.399 -0.967 -4.804 1.00 89.31 166 ALA A N 1
ATOM 1274 C CA . ALA A 1 166 ? -8.956 -0.817 -4.944 1.00 89.31 166 ALA A CA 1
ATOM 1275 C C . ALA A 1 166 ? -8.610 0.672 -4.924 1.00 89.31 166 ALA A C 1
ATOM 1277 O O . ALA A 1 166 ? -9.135 1.441 -5.727 1.00 89.31 166 ALA A O 1
ATOM 1278 N N . ASP A 1 167 ? -7.739 1.070 -4.002 1.00 89.94 167 ASP A N 1
ATOM 1279 C CA . ASP A 1 167 ? -7.204 2.425 -3.908 1.00 89.94 167 ASP A CA 1
ATOM 1280 C C . ASP A 1 167 ? -5.739 2.397 -4.352 1.00 89.94 167 ASP A C 1
ATOM 1282 O O . ASP A 1 167 ? -4.924 1.718 -3.731 1.00 89.94 167 ASP A O 1
ATOM 1286 N N . ILE A 1 168 ? -5.416 3.133 -5.415 1.00 90.69 168 ILE A N 1
ATOM 1287 C CA . ILE A 1 168 ? -4.048 3.354 -5.887 1.00 90.69 168 ILE A CA 1
ATOM 1288 C C . ILE A 1 168 ? -3.593 4.711 -5.362 1.00 90.69 168 ILE A C 1
ATOM 1290 O O . ILE A 1 168 ? -4.239 5.724 -5.629 1.00 90.69 168 ILE A O 1
ATOM 1294 N N . GLU A 1 169 ? -2.489 4.722 -4.626 1.00 90.69 169 GLU A N 1
ATOM 1295 C CA . GLU A 1 169 ? -1.781 5.923 -4.187 1.00 90.69 169 GLU A CA 1
ATOM 1296 C C . GLU A 1 169 ? -0.504 6.046 -5.022 1.00 90.69 169 GLU A C 1
ATOM 1298 O O . GLU A 1 169 ? 0.249 5.080 -5.163 1.00 90.69 169 GLU A O 1
ATOM 1303 N N . PHE A 1 170 ? -0.307 7.209 -5.634 1.00 89.50 170 PHE A N 1
ATOM 1304 C CA . PHE A 1 170 ? 0.862 7.514 -6.449 1.00 89.50 170 PHE A CA 1
ATOM 1305 C C . PHE A 1 170 ? 1.923 8.194 -5.575 1.00 89.50 170 PHE A C 1
ATOM 1307 O O . PHE A 1 170 ? 1.583 8.974 -4.683 1.00 89.50 170 PHE A O 1
ATOM 1314 N N . ILE A 1 171 ? 3.197 7.915 -5.862 1.00 88.94 171 ILE A N 1
ATOM 1315 C CA . ILE A 1 171 ? 4.344 8.684 -5.345 1.00 88.94 171 ILE A CA 1
ATOM 1316 C C . ILE A 1 171 ? 4.173 10.177 -5.656 1.00 88.94 171 ILE A C 1
ATOM 1318 O O . ILE A 1 171 ? 3.459 10.514 -6.601 1.00 88.94 171 ILE A O 1
ATOM 1322 N N . THR A 1 172 ? 4.812 11.072 -4.900 1.00 89.38 172 THR A N 1
ATOM 1323 C CA . THR A 1 172 ? 4.727 12.522 -5.170 1.00 89.38 172 THR A CA 1
ATOM 1324 C C . THR A 1 172 ? 5.635 12.976 -6.322 1.00 89.38 172 THR A C 1
ATOM 1326 O O . THR A 1 172 ? 6.506 12.231 -6.775 1.00 89.38 172 THR A O 1
ATOM 1329 N N . GLU A 1 173 ? 5.458 14.217 -6.799 1.00 88.25 173 GLU A N 1
ATOM 1330 C CA . GLU A 1 173 ? 6.314 14.801 -7.846 1.00 88.25 173 GLU A CA 1
ATOM 1331 C C . GLU A 1 173 ? 7.770 14.908 -7.357 1.00 88.25 173 GLU A C 1
ATOM 1333 O O . GLU A 1 173 ? 8.706 14.623 -8.098 1.00 88.25 173 GLU A O 1
ATOM 1338 N N . GLU A 1 174 ? 7.973 15.238 -6.080 1.00 89.06 174 GLU A N 1
ATOM 1339 C CA . GLU A 1 174 ? 9.288 15.309 -5.438 1.00 89.06 174 GLU A CA 1
ATOM 1340 C C . GLU A 1 174 ? 9.931 13.925 -5.268 1.00 89.06 174 GLU A C 1
ATOM 1342 O O . GLU A 1 174 ? 11.131 13.773 -5.502 1.00 89.06 174 GLU A O 1
ATOM 1347 N N . GLU A 1 175 ? 9.145 12.914 -4.884 1.00 90.50 175 GLU A N 1
ATOM 1348 C CA . GLU A 1 175 ? 9.605 11.527 -4.770 1.00 90.50 175 GLU A CA 1
ATOM 1349 C C . GLU A 1 175 ? 9.994 10.954 -6.136 1.00 90.50 175 GLU A C 1
ATOM 1351 O O . GLU A 1 175 ? 11.066 10.358 -6.257 1.00 90.50 175 GLU A O 1
ATOM 1356 N N . TRP A 1 176 ? 9.182 11.195 -7.173 1.00 90.31 176 TRP A N 1
ATOM 1357 C CA . TRP A 1 176 ? 9.499 10.784 -8.540 1.00 90.31 176 TRP A CA 1
ATOM 1358 C C . TRP A 1 176 ? 10.738 11.489 -9.083 1.00 90.31 176 TRP A C 1
ATOM 1360 O O . TRP A 1 176 ? 11.621 10.828 -9.613 1.00 90.31 176 TRP A O 1
ATOM 1370 N N . ASN A 1 177 ? 10.849 12.810 -8.921 1.00 89.94 177 ASN A N 1
ATOM 1371 C CA . ASN A 1 177 ? 12.014 13.558 -9.398 1.00 89.94 177 ASN A CA 1
ATOM 1372 C C . ASN A 1 177 ? 13.307 13.091 -8.711 1.00 89.94 177 ASN A C 1
ATOM 1374 O O . ASN A 1 177 ? 14.355 13.014 -9.352 1.00 89.94 177 ASN A O 1
ATOM 1378 N N . LYS A 1 178 ? 13.236 12.730 -7.423 1.00 91.31 178 LYS A N 1
ATOM 1379 C CA . LYS A 1 178 ? 14.365 12.119 -6.719 1.00 91.31 178 LYS A CA 1
ATOM 1380 C C . LYS A 1 178 ? 14.701 10.736 -7.282 1.00 91.31 178 LYS A C 1
ATOM 1382 O O . LYS A 1 178 ? 15.855 10.503 -7.620 1.00 91.31 178 LYS A O 1
ATOM 1387 N N . GLU A 1 179 ? 13.719 9.842 -7.401 1.00 91.56 179 GLU A N 1
ATOM 1388 C CA . GLU A 1 179 ? 13.952 8.495 -7.936 1.00 91.56 179 GLU A CA 1
ATOM 1389 C C . GLU A 1 179 ? 14.483 8.543 -9.377 1.00 91.56 179 GLU A C 1
ATOM 1391 O O . GLU A 1 179 ? 15.419 7.827 -9.708 1.00 91.56 179 GLU A O 1
ATOM 1396 N N . LEU A 1 180 ? 13.953 9.434 -10.217 1.00 90.88 180 LEU A N 1
ATOM 1397 C CA . LEU A 1 180 ? 14.427 9.656 -11.580 1.00 90.88 180 LEU A CA 1
ATOM 1398 C C . LEU A 1 180 ? 15.893 10.093 -11.616 1.00 90.88 180 LEU A C 1
ATOM 1400 O O . LEU A 1 180 ? 16.633 9.648 -12.488 1.00 90.88 180 LEU A O 1
ATOM 1404 N N . LYS A 1 181 ? 16.328 10.939 -10.676 1.00 91.31 181 LYS A N 1
ATOM 1405 C CA . LYS A 1 181 ? 17.738 11.320 -10.570 1.00 91.31 181 LYS A CA 1
ATOM 1406 C C . LYS A 1 181 ? 18.611 10.102 -10.244 1.00 91.31 181 LYS A C 1
ATOM 1408 O O . LYS A 1 181 ? 19.603 9.883 -10.932 1.00 91.31 181 LYS A O 1
ATOM 1413 N N . ASP A 1 182 ? 18.214 9.312 -9.247 1.00 90.94 182 ASP A N 1
ATOM 1414 C CA . ASP A 1 182 ? 18.938 8.103 -8.833 1.00 90.94 182 ASP A CA 1
ATOM 1415 C C . ASP A 1 182 ? 18.988 7.063 -9.987 1.00 90.94 182 ASP A C 1
ATOM 1417 O O . ASP A 1 182 ? 20.012 6.419 -10.206 1.00 90.94 182 ASP A O 1
ATOM 1421 N N . LEU A 1 183 ? 17.913 6.942 -10.781 1.00 90.69 183 LEU A N 1
ATOM 1422 C CA . LEU A 1 183 ? 17.849 6.090 -11.980 1.00 90.69 183 LEU A CA 1
ATOM 1423 C C . LEU A 1 183 ? 18.777 6.571 -13.104 1.00 90.69 183 LEU A C 1
ATOM 1425 O O . LEU A 1 183 ? 19.445 5.745 -13.722 1.00 90.69 183 LEU A O 1
ATOM 1429 N N . MET A 1 184 ? 18.839 7.878 -13.373 1.00 89.38 184 MET A N 1
ATOM 1430 C CA . MET A 1 184 ? 19.744 8.427 -14.391 1.00 89.38 184 MET A CA 1
ATOM 1431 C C . MET A 1 184 ? 21.213 8.266 -13.991 1.00 89.38 184 MET A C 1
ATOM 1433 O O . MET A 1 184 ? 22.025 7.884 -14.825 1.00 89.38 184 MET A O 1
ATOM 1437 N N . GLU A 1 185 ? 21.548 8.462 -12.712 1.00 88.62 185 GLU A N 1
ATOM 1438 C CA . GLU A 1 185 ? 22.908 8.251 -12.193 1.00 88.62 185 GLU A CA 1
ATOM 1439 C C . GLU A 1 185 ? 23.368 6.789 -12.364 1.00 88.62 185 GLU A C 1
ATOM 1441 O O . GLU A 1 185 ? 24.525 6.549 -12.717 1.00 88.62 185 GLU A O 1
ATOM 1446 N N . LEU A 1 186 ? 22.451 5.822 -12.206 1.00 87.19 186 LEU A N 1
ATOM 1447 C CA . LEU A 1 186 ? 22.681 4.404 -12.513 1.00 87.19 186 LEU A CA 1
ATOM 1448 C C . LEU A 1 186 ? 22.846 4.131 -14.018 1.00 87.19 186 LEU A C 1
ATOM 1450 O O . LEU A 1 186 ? 23.714 3.346 -14.391 1.00 87.19 186 LEU A O 1
ATOM 1454 N N . CYS A 1 187 ? 22.049 4.767 -14.884 1.00 85.06 187 CYS A N 1
ATOM 1455 C CA . CYS A 1 187 ? 22.164 4.598 -16.340 1.00 85.06 187 CYS A CA 1
ATOM 1456 C C . CYS A 1 187 ? 23.482 5.171 -16.890 1.00 85.06 187 CYS A C 1
ATOM 1458 O O . CYS A 1 187 ? 24.080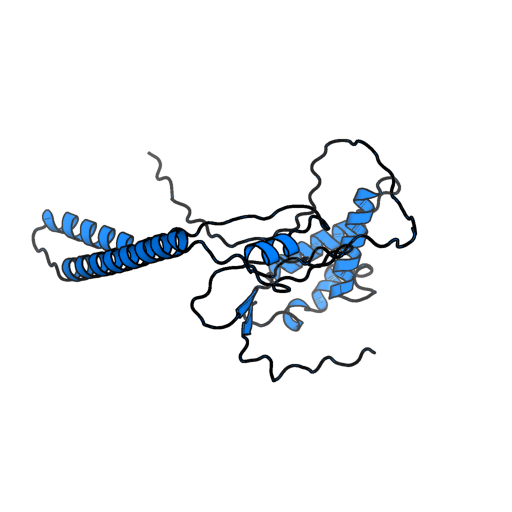 4.583 -17.789 1.00 85.06 187 CYS A O 1
ATOM 1460 N N . GLU A 1 188 ? 23.944 6.299 -16.342 1.00 82.75 188 GLU A N 1
ATOM 1461 C CA . GLU A 1 188 ? 25.182 6.971 -16.753 1.00 82.75 188 GLU A CA 1
ATOM 1462 C C . GLU A 1 188 ? 26.447 6.258 -16.241 1.00 82.75 188 GLU A C 1
ATOM 1464 O O . GLU A 1 188 ? 27.424 6.162 -16.982 1.00 82.75 188 GLU A O 1
ATOM 1469 N N . ASN A 1 189 ? 26.443 5.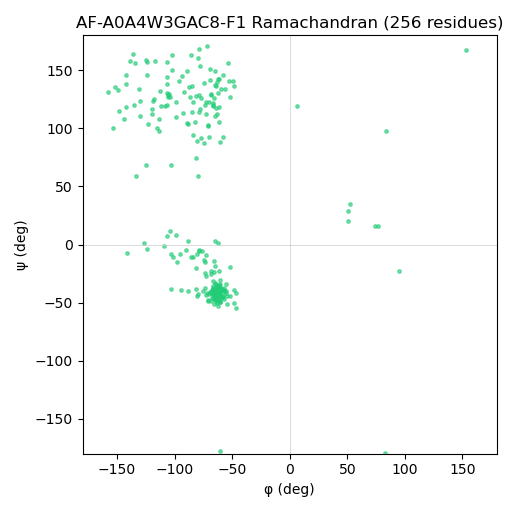759 -14.994 1.00 79.69 189 ASN A N 1
ATOM 1470 C CA . ASN A 1 189 ? 27.671 5.341 -14.296 1.00 79.69 189 ASN A CA 1
ATOM 1471 C C . ASN A 1 189 ? 27.682 3.888 -13.782 1.00 79.69 189 ASN A C 1
ATOM 1473 O O . ASN A 1 189 ? 28.685 3.475 -13.210 1.00 79.69 189 ASN A O 1
ATOM 1477 N N . GLY A 1 190 ? 26.591 3.124 -13.908 1.00 71.81 190 GLY A N 1
ATOM 1478 C CA . GLY A 1 190 ? 26.447 1.818 -13.242 1.00 71.81 190 GLY A CA 1
ATOM 1479 C C . GLY A 1 190 ? 26.931 0.590 -14.023 1.00 71.81 190 GLY A C 1
ATOM 1480 O O . GLY A 1 190 ? 26.858 -0.519 -13.493 1.00 71.81 190 GLY A O 1
ATOM 1481 N N . LYS A 1 191 ? 27.359 0.748 -15.284 1.00 73.25 191 LYS A N 1
ATOM 1482 C CA . LYS A 1 191 ? 27.795 -0.376 -16.130 1.00 73.25 191 LYS A CA 1
ATOM 1483 C C . LYS A 1 191 ? 29.258 -0.714 -15.868 1.00 73.25 191 LYS A C 1
ATOM 1485 O O . LYS A 1 191 ? 30.136 0.069 -16.217 1.00 73.25 191 LYS A O 1
ATOM 1490 N N . ASP A 1 192 ? 29.487 -1.906 -15.328 1.00 74.56 192 ASP A N 1
ATOM 1491 C CA . ASP A 1 192 ? 30.812 -2.471 -15.069 1.00 74.56 192 ASP A CA 1
ATOM 1492 C C . ASP A 1 192 ? 30.992 -3.753 -15.895 1.00 74.56 192 ASP A C 1
ATOM 1494 O O . ASP A 1 192 ? 30.189 -4.682 -15.788 1.00 74.56 192 ASP A O 1
ATOM 1498 N N . ASP A 1 193 ? 32.055 -3.836 -16.701 1.00 72.94 193 ASP A N 1
ATOM 1499 C CA . ASP A 1 193 ? 32.283 -4.954 -17.640 1.00 72.94 193 ASP A CA 1
ATOM 1500 C C . ASP A 1 193 ? 32.427 -6.334 -16.952 1.00 72.94 193 ASP A C 1
ATOM 1502 O O . ASP A 1 193 ? 32.176 -7.365 -17.578 1.00 72.94 193 ASP A O 1
ATOM 1506 N N . ASP A 1 194 ? 32.802 -6.360 -15.666 1.00 74.62 194 ASP A N 1
ATOM 1507 C CA . ASP A 1 194 ? 33.016 -7.580 -14.867 1.00 74.62 194 ASP A CA 1
ATOM 1508 C C . ASP A 1 194 ? 31.862 -7.913 -13.885 1.00 74.62 194 ASP A C 1
ATOM 1510 O O . ASP A 1 194 ? 31.868 -9.001 -13.299 1.00 74.62 194 ASP A O 1
ATOM 1514 N N . ASP A 1 195 ? 30.856 -7.040 -13.695 1.00 79.44 195 ASP A N 1
ATOM 1515 C CA . ASP A 1 195 ? 29.767 -7.249 -12.716 1.00 79.44 195 ASP A CA 1
ATOM 1516 C C . ASP A 1 195 ? 28.384 -7.442 -13.371 1.00 79.44 195 ASP A C 1
ATOM 1518 O O . ASP A 1 195 ? 27.651 -6.508 -13.703 1.00 79.44 195 ASP A O 1
ATOM 1522 N N . SER A 1 196 ? 27.987 -8.709 -13.508 1.00 75.56 196 SER A N 1
ATOM 1523 C CA . SER A 1 196 ? 26.672 -9.091 -14.033 1.00 75.56 196 SER A CA 1
ATOM 1524 C C . SER A 1 196 ? 25.492 -8.732 -13.117 1.00 75.56 196 SER A C 1
ATOM 1526 O O . SER A 1 196 ? 24.375 -8.655 -13.627 1.00 75.56 196 SER A O 1
ATOM 1528 N N . GLU A 1 197 ? 25.688 -8.560 -11.805 1.00 73.56 197 GLU A N 1
ATOM 1529 C CA . GLU A 1 197 ? 24.615 -8.153 -10.885 1.00 73.56 197 GLU A CA 1
ATOM 1530 C C . GLU A 1 197 ? 24.408 -6.632 -10.949 1.00 73.56 197 GLU A C 1
ATOM 1532 O O . GLU A 1 197 ? 23.262 -6.177 -10.981 1.00 73.56 197 GLU A O 1
ATOM 1537 N N . SER A 1 198 ? 25.488 -5.847 -11.071 1.00 77.06 198 SER A N 1
ATOM 1538 C CA . SER A 1 198 ? 25.395 -4.402 -11.335 1.00 77.06 198 SER A CA 1
ATOM 1539 C C . SER A 1 198 ? 24.691 -4.121 -12.668 1.00 77.06 198 SER A C 1
ATOM 1541 O O . SER A 1 198 ? 23.742 -3.336 -12.725 1.00 77.06 198 SER A O 1
ATOM 1543 N N . ASN A 1 199 ? 25.060 -4.842 -13.732 1.00 81.50 199 ASN A N 1
ATOM 1544 C CA . ASN A 1 199 ? 24.434 -4.671 -15.044 1.00 81.50 199 ASN A CA 1
ATOM 1545 C C . ASN A 1 199 ? 22.927 -5.012 -15.048 1.00 81.50 199 ASN A C 1
ATOM 1547 O O . ASN A 1 199 ? 22.158 -4.279 -15.667 1.00 81.50 199 ASN A O 1
ATOM 1551 N N . GLU A 1 200 ? 22.462 -6.026 -14.299 1.00 82.38 200 GLU A N 1
ATOM 1552 C CA . GLU A 1 200 ? 21.016 -6.292 -14.138 1.00 82.38 200 GLU A CA 1
ATOM 1553 C C . GLU A 1 200 ? 20.292 -5.104 -13.467 1.00 82.38 200 GLU A C 1
ATOM 1555 O O . GLU A 1 200 ? 19.156 -4.774 -13.819 1.00 82.38 200 GLU A O 1
ATOM 1560 N N . ILE A 1 201 ? 20.934 -4.418 -12.515 1.00 82.50 201 ILE A N 1
ATOM 1561 C CA . ILE A 1 201 ? 20.368 -3.223 -11.868 1.00 82.50 201 ILE A CA 1
ATOM 1562 C C . ILE A 1 201 ? 20.247 -2.070 -12.876 1.00 82.50 201 ILE A C 1
ATOM 1564 O O . ILE A 1 201 ? 19.213 -1.395 -12.893 1.00 82.50 201 ILE A O 1
ATOM 1568 N N . VAL A 1 202 ? 21.246 -1.874 -13.744 1.00 87.06 202 VAL A N 1
ATOM 1569 C CA . VAL A 1 202 ? 21.201 -0.848 -14.798 1.00 87.06 202 VAL A CA 1
ATOM 1570 C C . VAL A 1 202 ? 20.140 -1.161 -15.851 1.00 87.06 202 VAL A C 1
ATOM 1572 O O . VAL A 1 202 ? 19.342 -0.283 -16.167 1.00 87.06 202 VAL A O 1
ATOM 1575 N N . GLU A 1 203 ? 20.046 -2.401 -16.340 1.00 87.25 203 GLU A N 1
ATOM 1576 C CA . GLU A 1 203 ? 19.002 -2.808 -17.295 1.00 87.25 203 GLU A CA 1
ATOM 1577 C C . GLU A 1 203 ? 17.589 -2.554 -16.739 1.00 87.25 203 GLU A C 1
ATOM 1579 O O . GLU A 1 203 ? 16.709 -2.055 -17.444 1.00 87.25 203 GLU A O 1
ATOM 1584 N N . ASN A 1 204 ? 17.369 -2.827 -15.447 1.00 86.12 204 ASN A N 1
ATOM 1585 C CA . ASN A 1 204 ? 16.109 -2.509 -14.773 1.00 86.12 204 ASN A CA 1
ATOM 1586 C C . ASN A 1 204 ? 15.865 -0.991 -14.650 1.00 86.12 204 ASN A C 1
ATOM 1588 O O . ASN A 1 204 ? 14.715 -0.550 -14.752 1.00 86.12 204 ASN A O 1
ATOM 1592 N N . ALA A 1 205 ? 16.912 -0.187 -14.442 1.00 88.69 205 ALA A N 1
ATOM 1593 C CA . ALA A 1 205 ? 16.807 1.270 -14.396 1.00 88.69 205 ALA A CA 1
ATOM 1594 C C . ALA A 1 205 ? 16.460 1.856 -15.776 1.00 88.69 205 ALA A C 1
ATOM 1596 O O . ALA A 1 205 ? 15.484 2.602 -15.894 1.00 88.69 205 ALA A O 1
ATOM 1597 N N . GLU A 1 206 ? 17.171 1.438 -16.827 1.00 89.38 206 GLU A N 1
ATOM 1598 C CA . GLU A 1 206 ? 16.895 1.805 -18.220 1.00 89.38 206 GLU A CA 1
ATOM 1599 C C . GLU A 1 206 ? 15.472 1.412 -18.623 1.00 89.38 206 GLU A C 1
ATOM 1601 O O . GLU A 1 206 ? 14.728 2.240 -19.148 1.00 89.38 206 GLU A O 1
ATOM 1606 N N . ALA A 1 207 ? 15.045 0.181 -18.313 1.00 89.62 207 ALA A N 1
ATOM 1607 C CA . ALA A 1 207 ? 13.688 -0.290 -18.581 1.00 89.62 207 ALA A CA 1
ATOM 1608 C C . ALA A 1 207 ? 12.622 0.558 -17.867 1.00 89.62 207 ALA A C 1
ATOM 1610 O O . ALA A 1 207 ? 11.572 0.843 -18.449 1.00 89.62 207 ALA A O 1
ATOM 1611 N N . LYS A 1 208 ? 12.885 1.007 -16.632 1.00 90.00 208 LYS A N 1
ATOM 1612 C CA . LYS A 1 208 ? 11.972 1.874 -15.873 1.00 90.00 208 LYS A CA 1
ATOM 1613 C C . LYS A 1 208 ? 11.893 3.289 -16.452 1.00 90.00 208 LYS A C 1
ATOM 1615 O O . LYS A 1 208 ? 10.788 3.816 -16.575 1.00 90.00 208 LYS A O 1
ATOM 1620 N N . VAL A 1 209 ? 13.017 3.889 -16.852 1.00 90.06 209 VAL A N 1
ATOM 1621 C CA . VAL A 1 209 ? 13.030 5.196 -17.539 1.00 90.06 209 VAL A CA 1
ATOM 1622 C C . VAL A 1 209 ? 12.315 5.085 -18.891 1.00 90.06 209 VAL A C 1
ATOM 1624 O O . VAL A 1 209 ? 11.413 5.873 -19.180 1.00 90.06 209 VAL A O 1
ATOM 1627 N N . LYS A 1 210 ? 12.628 4.052 -19.678 1.00 91.00 210 LYS A N 1
ATOM 1628 C CA . LYS A 1 210 ? 12.008 3.756 -20.977 1.00 91.00 210 LYS A CA 1
ATOM 1629 C C . LYS A 1 210 ? 10.496 3.528 -20.893 1.00 91.00 210 LYS A C 1
ATOM 1631 O O . LYS A 1 210 ? 9.766 3.983 -21.769 1.00 91.00 210 LYS A O 1
ATOM 1636 N N . ALA A 1 211 ? 10.000 2.889 -19.833 1.00 88.94 211 ALA A N 1
ATOM 1637 C CA . ALA A 1 211 ? 8.564 2.687 -19.625 1.00 88.94 211 ALA A CA 1
ATOM 1638 C C . ALA A 1 211 ? 7.779 3.993 -19.382 1.00 88.94 211 ALA A C 1
ATOM 1640 O O . ALA A 1 211 ? 6.573 4.022 -19.618 1.00 88.94 211 ALA A O 1
ATOM 1641 N N . VAL A 1 212 ? 8.438 5.062 -18.915 1.00 88.44 212 VAL A N 1
ATOM 1642 C CA . VAL A 1 212 ? 7.797 6.356 -18.606 1.00 88.44 212 VAL A CA 1
ATOM 1643 C C . VAL A 1 212 ? 8.058 7.407 -19.692 1.00 88.44 212 VAL A C 1
ATOM 1645 O O . VAL A 1 212 ? 7.156 8.173 -20.022 1.00 88.44 212 VAL A O 1
ATOM 1648 N N . TYR A 1 213 ? 9.264 7.430 -20.266 1.00 88.88 213 TYR A N 1
ATOM 1649 C CA . TYR A 1 213 ? 9.722 8.444 -21.228 1.00 88.88 213 TYR A CA 1
ATOM 1650 C C . TYR A 1 213 ? 9.860 7.924 -22.674 1.00 88.88 213 TYR A C 1
ATOM 1652 O O . TYR A 1 213 ? 10.181 8.692 -23.580 1.00 88.88 213 TYR A O 1
ATOM 1660 N N . GLY A 1 214 ? 9.581 6.639 -22.915 1.00 89.06 214 GLY A N 1
ATOM 1661 C CA . GLY A 1 214 ? 9.710 5.982 -24.219 1.00 89.06 214 GLY A CA 1
ATOM 1662 C C . GLY A 1 214 ? 11.136 5.517 -24.535 1.00 89.06 214 GLY A C 1
ATOM 1663 O O . GLY A 1 214 ? 12.058 5.707 -23.747 1.00 89.06 214 GLY A O 1
ATOM 1664 N N . GLU A 1 215 ? 11.323 4.917 -25.717 1.00 88.94 215 GLU A N 1
ATOM 1665 C CA . GLU A 1 215 ? 12.593 4.313 -26.179 1.00 88.94 215 GLU A CA 1
ATOM 1666 C C . GLU A 1 215 ? 13.837 5.189 -25.952 1.00 88.94 215 GLU A C 1
ATOM 1668 O O . GLU A 1 215 ? 14.864 4.686 -25.512 1.00 88.94 215 GLU A O 1
ATOM 1673 N N . ARG A 1 216 ? 13.734 6.502 -26.199 1.00 86.69 216 ARG A N 1
ATOM 1674 C CA . ARG A 1 216 ? 14.852 7.456 -26.065 1.00 86.69 216 ARG A CA 1
ATOM 1675 C C . ARG A 1 216 ? 15.007 8.059 -24.667 1.00 86.69 216 ARG A C 1
ATOM 1677 O O . ARG A 1 216 ? 15.855 8.921 -24.476 1.00 86.69 216 ARG A O 1
ATOM 1684 N N . GLY A 1 217 ? 14.192 7.648 -23.696 1.00 86.75 217 GLY A N 1
ATOM 1685 C CA . GLY A 1 217 ? 14.257 8.147 -22.321 1.00 86.75 217 GLY A CA 1
ATOM 1686 C C . GLY A 1 217 ? 15.649 8.003 -21.688 1.00 86.75 217 GLY A C 1
ATOM 1687 O O . GLY A 1 217 ? 16.177 9.006 -21.217 1.00 86.75 217 GLY A O 1
ATOM 1688 N N . PRO A 1 218 ? 16.279 6.810 -21.723 1.00 86.69 218 PRO A N 1
ATOM 1689 C CA . PRO A 1 218 ? 17.623 6.602 -21.169 1.00 86.69 218 PRO A CA 1
ATOM 1690 C C . PRO A 1 218 ? 18.744 7.382 -21.879 1.00 86.69 218 PRO A C 1
ATOM 1692 O O . PRO A 1 218 ? 19.814 7.556 -21.310 1.00 86.69 218 PRO A O 1
ATOM 1695 N N . GLU A 1 219 ? 18.516 7.854 -23.110 1.00 87.12 219 GLU A N 1
ATOM 1696 C CA . GLU A 1 219 ? 19.494 8.626 -23.897 1.00 87.12 219 GLU A CA 1
ATOM 1697 C C . GLU A 1 219 ? 19.484 10.132 -23.561 1.00 87.12 219 GLU A C 1
ATOM 1699 O O . GLU A 1 219 ? 20.336 10.881 -24.040 1.00 87.12 219 GLU A O 1
ATOM 1704 N N . GLN A 1 220 ? 18.495 10.603 -22.793 1.00 87.56 220 GLN A N 1
ATOM 1705 C CA . GLN A 1 220 ? 18.273 12.021 -22.502 1.00 87.56 220 GLN A CA 1
ATOM 1706 C C . GLN A 1 220 ? 18.762 12.408 -21.110 1.00 87.56 220 GLN A C 1
ATOM 1708 O O . GLN A 1 220 ? 18.686 11.632 -20.163 1.00 87.56 220 GLN A O 1
ATOM 1713 N N . SER A 1 221 ? 19.191 13.660 -20.951 1.00 88.31 221 SER A N 1
ATOM 1714 C CA . SER A 1 221 ? 19.617 14.153 -19.641 1.00 88.31 221 SER A CA 1
ATOM 1715 C C . SER A 1 221 ? 18.440 14.296 -18.668 1.00 88.31 221 SER A C 1
ATOM 1717 O O . SER A 1 221 ? 17.323 14.654 -19.054 1.00 88.31 221 SER A O 1
ATOM 1719 N N . TYR A 1 222 ? 18.703 14.147 -17.366 1.00 87.62 222 TYR A N 1
ATOM 1720 C CA . TYR A 1 222 ? 17.716 14.400 -16.302 1.00 87.62 222 TYR A CA 1
ATOM 1721 C C . TYR A 1 222 ? 16.981 15.751 -16.464 1.00 87.62 222 TYR A C 1
ATOM 1723 O O . TYR A 1 222 ? 15.769 15.842 -16.267 1.00 87.62 222 TYR A O 1
ATOM 1731 N N . GLN A 1 223 ? 17.689 16.807 -16.891 1.00 88.19 223 GLN A N 1
ATOM 1732 C CA . GLN A 1 223 ? 17.091 18.129 -17.124 1.00 88.19 223 GLN A CA 1
ATOM 1733 C C . GLN A 1 223 ? 16.128 18.173 -18.318 1.00 88.19 223 GLN A C 1
ATOM 1735 O O . GLN A 1 223 ? 15.253 19.037 -18.363 1.00 88.19 223 GLN A O 1
ATOM 1740 N N . GLU A 1 224 ? 16.284 17.293 -19.304 1.00 88.88 224 GLU A N 1
ATOM 1741 C CA . GLU A 1 224 ? 15.360 17.161 -20.430 1.00 88.88 224 GLU A CA 1
ATOM 1742 C C . GLU A 1 224 ? 14.133 16.348 -20.036 1.00 88.88 224 GLU A C 1
ATOM 1744 O O . GLU A 1 224 ? 13.017 16.809 -20.276 1.00 88.88 224 GLU A O 1
ATOM 1749 N N . LEU A 1 225 ? 14.322 15.234 -19.321 1.00 87.50 225 LEU A N 1
ATOM 1750 C CA . LEU A 1 225 ? 13.234 14.397 -18.806 1.00 87.50 225 LEU A CA 1
ATOM 1751 C C . LEU A 1 225 ? 12.259 15.185 -17.908 1.00 87.50 225 LEU A C 1
ATOM 1753 O O . LEU A 1 225 ? 11.041 15.030 -18.023 1.00 87.50 225 LEU A O 1
ATOM 1757 N N . LEU A 1 226 ? 12.753 16.120 -17.088 1.00 86.38 226 LEU A N 1
ATOM 1758 C CA . LEU A 1 226 ? 11.898 17.012 -16.289 1.00 86.38 226 LEU A CA 1
ATOM 1759 C C . LEU A 1 226 ? 10.958 17.902 -17.131 1.00 86.38 226 LEU A C 1
ATOM 1761 O O . LEU A 1 226 ? 9.857 18.228 -16.681 1.00 86.38 226 LEU A O 1
ATOM 1765 N N . LYS A 1 227 ? 11.341 18.295 -18.356 1.00 86.88 227 LYS A N 1
ATOM 1766 C CA . LYS A 1 227 ? 10.548 19.227 -19.189 1.00 86.88 227 LYS A CA 1
ATOM 1767 C C . LYS A 1 227 ? 9.216 18.618 -19.628 1.00 86.88 227 LYS A C 1
ATOM 1769 O O . LYS A 1 227 ? 8.226 19.342 -19.736 1.00 86.88 227 LYS A O 1
ATOM 1774 N N . TYR A 1 228 ? 9.170 17.298 -19.812 1.00 83.56 228 TYR A N 1
ATOM 1775 C CA . TYR A 1 228 ? 7.979 16.572 -20.258 1.00 83.56 228 TYR A CA 1
ATOM 1776 C C . TYR A 1 228 ? 6.814 16.605 -19.252 1.00 83.56 228 TYR A C 1
ATOM 1778 O O . TYR A 1 228 ? 5.695 16.266 -19.629 1.00 83.56 228 TYR A O 1
ATOM 1786 N N . ASN A 1 229 ? 7.040 17.013 -17.991 1.00 78.50 229 ASN A N 1
ATOM 1787 C CA . ASN A 1 229 ? 6.007 17.124 -16.945 1.00 78.50 229 ASN A CA 1
ATOM 1788 C C . ASN A 1 229 ? 5.130 15.858 -16.785 1.00 78.50 229 ASN A C 1
ATOM 1790 O O . ASN A 1 229 ? 3.977 15.954 -16.367 1.00 78.50 229 ASN A O 1
ATOM 1794 N N . ILE A 1 230 ? 5.672 14.668 -17.084 1.00 79.88 230 ILE A N 1
ATOM 1795 C CA . ILE A 1 230 ? 4.901 13.413 -17.202 1.00 79.88 230 ILE A CA 1
ATOM 1796 C C . ILE A 1 230 ? 4.084 13.107 -15.943 1.00 79.88 230 ILE A C 1
ATOM 1798 O O . ILE A 1 230 ? 2.947 12.649 -16.046 1.00 79.88 230 ILE A O 1
ATOM 1802 N N . TYR A 1 231 ? 4.610 13.465 -14.770 1.00 79.00 231 TYR A N 1
ATOM 1803 C CA . TYR A 1 231 ? 3.888 13.407 -13.503 1.00 79.00 231 TYR A CA 1
ATOM 1804 C C . TYR A 1 231 ? 2.487 14.041 -13.587 1.00 79.00 231 TYR A C 1
ATOM 1806 O O . TYR A 1 231 ? 1.496 13.404 -13.251 1.00 79.00 231 TYR A O 1
ATOM 1814 N N . LYS A 1 232 ? 2.380 15.265 -14.117 1.00 79.75 232 LYS A N 1
ATOM 1815 C CA . LYS A 1 232 ? 1.117 16.018 -14.229 1.00 79.75 232 LYS A CA 1
ATOM 1816 C C . LYS A 1 232 ? 0.186 15.484 -15.326 1.00 79.75 232 LYS A C 1
ATOM 1818 O O . LYS A 1 232 ? -0.991 15.836 -15.340 1.00 79.75 232 LYS A O 1
ATOM 1823 N N . THR A 1 233 ? 0.712 14.658 -16.230 1.00 81.94 233 THR A N 1
ATOM 1824 C CA . THR A 1 233 ? -0.030 14.005 -17.317 1.00 81.94 233 THR A CA 1
ATOM 1825 C C . THR A 1 233 ? -0.623 12.666 -16.874 1.00 81.94 233 THR A C 1
ATOM 1827 O O . THR A 1 233 ? -1.754 12.355 -17.235 1.00 81.94 233 THR A O 1
ATOM 1830 N N . ILE A 1 234 ? 0.125 11.876 -16.093 1.00 81.12 234 ILE A N 1
ATOM 1831 C CA . ILE A 1 234 ? -0.266 10.519 -15.672 1.00 81.12 234 ILE A CA 1
ATOM 1832 C C . ILE A 1 234 ? -0.953 10.514 -14.298 1.00 81.12 234 ILE A C 1
ATOM 1834 O O . ILE A 1 234 ? -1.908 9.765 -14.090 1.00 81.12 234 ILE A O 1
ATOM 1838 N N . VAL A 1 235 ? -0.484 11.325 -13.345 1.00 83.25 235 VAL A N 1
ATOM 1839 C CA . VAL A 1 235 ? -0.958 11.276 -11.955 1.00 83.25 235 VAL A CA 1
ATOM 1840 C C . VAL A 1 235 ? -2.199 12.164 -11.778 1.00 83.25 235 VAL A C 1
ATOM 1842 O O . VAL A 1 235 ? -2.169 13.351 -12.116 1.00 83.25 235 VAL A O 1
ATOM 1845 N N . PRO A 1 236 ? -3.316 11.642 -11.228 1.00 82.44 236 PRO A N 1
ATOM 1846 C CA . PRO A 1 236 ? -4.499 12.453 -10.953 1.00 82.44 236 PRO A CA 1
ATOM 1847 C C . PRO A 1 236 ? -4.207 13.513 -9.882 1.00 82.44 236 PRO A C 1
ATOM 1849 O O . PRO A 1 236 ? -3.458 13.261 -8.944 1.00 82.44 236 PRO A O 1
ATOM 1852 N N . LYS A 1 237 ? -4.884 14.669 -9.950 1.00 78.75 237 LYS A N 1
ATOM 1853 C CA . LYS A 1 237 ? -4.640 15.858 -9.094 1.00 78.75 237 LYS A CA 1
ATOM 1854 C C . LYS A 1 237 ? -4.612 15.621 -7.573 1.00 78.75 237 LYS A C 1
ATOM 1856 O O . LYS A 1 237 ? -4.091 16.461 -6.850 1.00 78.75 237 LYS A O 1
ATOM 1861 N N . ASN A 1 238 ? -5.184 14.516 -7.094 1.00 82.88 238 ASN A N 1
ATOM 1862 C CA . ASN A 1 238 ? -5.234 14.151 -5.674 1.00 82.88 238 ASN A CA 1
ATOM 1863 C C . ASN A 1 238 ? -4.222 13.042 -5.301 1.00 82.88 238 ASN A C 1
ATOM 1865 O O . ASN A 1 238 ? -4.370 12.433 -4.245 1.00 82.88 238 ASN A O 1
ATOM 1869 N N . ASN A 1 239 ? -3.271 12.711 -6.188 1.00 83.94 239 ASN A N 1
ATOM 1870 C CA . ASN A 1 239 ? -2.310 11.594 -6.100 1.00 83.94 239 ASN A CA 1
ATOM 1871 C C . ASN A 1 239 ? -2.947 10.224 -5.792 1.00 83.94 239 ASN A C 1
ATOM 1873 O O . ASN A 1 239 ? -2.284 9.294 -5.338 1.00 83.94 239 ASN A O 1
ATOM 1877 N N . LYS A 1 240 ? -4.254 10.088 -6.036 1.00 87.06 240 LYS A N 1
ATOM 1878 C CA . LYS A 1 240 ? -5.038 8.908 -5.690 1.00 87.06 240 LYS A CA 1
ATOM 1879 C C . LYS A 1 240 ? -6.069 8.595 -6.763 1.00 87.06 240 LYS A C 1
ATOM 1881 O O . LYS A 1 240 ? -6.757 9.493 -7.249 1.00 87.06 240 LYS A O 1
ATOM 1886 N N . TYR A 1 241 ? -6.210 7.311 -7.066 1.00 86.44 241 TYR A N 1
ATOM 1887 C CA . TYR A 1 241 ? -7.277 6.759 -7.893 1.00 86.44 241 TYR A CA 1
ATOM 1888 C C . TYR A 1 241 ? -8.014 5.661 -7.114 1.00 86.44 241 TYR A C 1
ATOM 1890 O O . TYR A 1 241 ? -7.402 4.943 -6.324 1.00 86.44 241 TYR A O 1
ATOM 1898 N N . SER A 1 242 ? -9.324 5.522 -7.319 1.00 85.50 242 SER A N 1
ATOM 1899 C CA . SER A 1 242 ? -10.150 4.545 -6.601 1.00 85.50 242 SER A CA 1
ATOM 1900 C C . SER A 1 242 ? -11.087 3.809 -7.555 1.00 85.50 242 SER A C 1
ATOM 1902 O O . SER A 1 242 ? -11.961 4.420 -8.165 1.00 85.50 242 SER A O 1
ATOM 1904 N N . PHE A 1 243 ? -10.949 2.488 -7.623 1.00 82.81 243 PHE A N 1
ATOM 1905 C CA . PHE A 1 243 ? -11.877 1.594 -8.308 1.00 82.81 243 PHE A CA 1
ATOM 1906 C C . PHE A 1 243 ? -12.873 0.999 -7.310 1.00 82.81 243 PHE A C 1
ATOM 1908 O O . PHE A 1 243 ? -12.495 0.595 -6.207 1.00 82.81 243 PHE A O 1
ATOM 1915 N N . SER A 1 244 ? -14.130 0.871 -7.724 1.00 79.25 244 SER A N 1
ATOM 1916 C CA . SER A 1 244 ? -15.128 0.002 -7.100 1.00 79.25 244 SER A CA 1
ATOM 1917 C C . SER A 1 244 ? -15.872 -0.772 -8.185 1.00 79.25 244 SER A C 1
ATOM 1919 O O . SER A 1 244 ? -15.975 -0.318 -9.325 1.00 79.25 244 SER A O 1
ATOM 1921 N N . GLU A 1 245 ? -16.444 -1.917 -7.820 1.00 67.75 245 GLU A N 1
ATOM 1922 C CA . GLU A 1 245 ? -17.281 -2.747 -8.704 1.00 67.75 245 GLU A CA 1
ATOM 1923 C C . GLU A 1 245 ? -18.577 -2.051 -9.201 1.00 67.75 245 GLU A C 1
ATOM 1925 O O . GLU A 1 245 ? -19.357 -2.665 -9.920 1.00 67.75 245 GLU A O 1
ATOM 1930 N N . ASP A 1 246 ? -18.832 -0.785 -8.841 1.00 61.06 246 ASP A N 1
ATOM 1931 C CA . ASP A 1 246 ? -19.856 0.066 -9.480 1.00 61.06 246 ASP A CA 1
ATOM 1932 C C . ASP A 1 246 ? -19.441 0.557 -10.872 1.00 61.06 246 ASP A C 1
ATOM 1934 O O . ASP A 1 246 ? -20.268 0.646 -11.773 1.00 61.06 246 ASP A O 1
ATOM 1938 N N . ASN A 1 247 ? -18.156 0.879 -11.046 1.00 52.31 247 ASN A N 1
ATOM 1939 C CA . ASN A 1 247 ? -17.673 1.703 -12.160 1.00 52.31 247 ASN A CA 1
ATOM 1940 C C . ASN A 1 247 ? -17.086 0.874 -13.319 1.00 52.31 247 ASN A C 1
ATOM 1942 O O . ASN A 1 247 ? -16.476 1.418 -14.236 1.00 52.31 247 ASN A O 1
ATOM 1946 N N . VAL A 1 248 ? -17.235 -0.453 -13.277 1.00 48.91 248 VAL A N 1
ATOM 1947 C CA . VAL A 1 248 ? -16.603 -1.388 -14.232 1.00 48.91 248 VAL A CA 1
ATOM 1948 C C . VAL A 1 248 ? -17.284 -1.366 -15.613 1.00 48.91 248 VAL A C 1
ATOM 1950 O O . VAL A 1 248 ? -16.712 -1.838 -16.591 1.00 48.91 248 VAL A O 1
ATOM 1953 N N . SER A 1 249 ? -18.474 -0.770 -15.722 1.00 40.72 249 SER A N 1
ATOM 1954 C CA . SER A 1 249 ? -19.285 -0.758 -16.948 1.00 40.72 249 SER A CA 1
ATOM 1955 C C . SER A 1 249 ? -18.881 0.279 -18.007 1.00 40.72 249 SER A C 1
ATOM 1957 O O . SER A 1 249 ? -19.454 0.245 -19.091 1.00 40.72 249 SER A O 1
ATOM 1959 N N . GLU A 1 250 ? -17.955 1.207 -17.725 1.00 40.25 250 GLU A N 1
ATOM 1960 C CA . GLU A 1 250 ? -17.790 2.420 -18.558 1.00 40.25 250 GLU A CA 1
ATOM 1961 C C . GLU A 1 250 ? -16.368 2.684 -19.094 1.00 40.25 250 GLU A C 1
ATOM 1963 O O . GLU A 1 250 ? -16.160 3.657 -19.808 1.00 40.25 250 GLU A O 1
ATOM 1968 N N . ASN A 1 251 ? -15.379 1.824 -18.811 1.00 39.84 251 ASN A N 1
ATOM 1969 C CA . ASN A 1 251 ? -13.998 2.004 -19.299 1.00 39.84 251 ASN A CA 1
ATOM 1970 C C . ASN A 1 251 ? -13.377 0.720 -19.883 1.00 39.84 251 ASN A C 1
ATOM 1972 O O . ASN A 1 251 ? -12.313 0.270 -19.461 1.00 39.84 251 ASN A O 1
ATOM 1976 N N . GLN A 1 252 ? -14.019 0.158 -20.912 1.00 37.03 252 GLN A N 1
ATOM 1977 C CA . GLN A 1 252 ? -13.348 -0.695 -21.903 1.00 37.03 252 GLN A CA 1
ATOM 1978 C C . GLN A 1 252 ? -13.117 0.086 -23.202 1.00 37.03 252 GLN A C 1
ATOM 1980 O O . GLN A 1 252 ? -13.699 -0.213 -24.240 1.00 37.03 252 GLN A O 1
ATOM 1985 N N . GLN A 1 253 ? -12.234 1.083 -23.142 1.00 34.22 253 GLN A N 1
ATOM 1986 C CA . GLN A 1 253 ? -11.681 1.727 -24.332 1.00 34.22 253 GLN A CA 1
ATOM 1987 C C . GLN A 1 253 ? -10.151 1.651 -24.271 1.00 34.22 253 GLN A C 1
ATOM 1989 O O . GLN A 1 253 ? -9.456 2.645 -24.076 1.00 34.22 253 GLN A O 1
ATOM 1994 N N . ILE A 1 254 ? -9.627 0.430 -24.402 1.00 37.91 254 ILE A N 1
ATOM 1995 C CA . ILE A 1 254 ? -8.211 0.221 -24.718 1.00 37.91 254 ILE A CA 1
ATOM 1996 C C . ILE A 1 254 ? -8.020 0.760 -26.147 1.00 37.91 254 ILE A C 1
ATOM 1998 O O . ILE A 1 254 ? -8.721 0.280 -27.046 1.00 37.91 254 ILE A O 1
ATOM 2002 N N . PRO A 1 255 ? -7.159 1.765 -26.391 1.00 33.38 255 PRO A N 1
ATOM 2003 C CA . PRO A 1 255 ? -6.835 2.157 -27.756 1.00 33.38 255 PRO A CA 1
ATOM 2004 C C . PRO A 1 255 ? -6.112 0.985 -28.441 1.00 33.38 255 PRO A C 1
ATOM 2006 O O . PRO A 1 255 ? -5.280 0.346 -27.797 1.00 33.38 255 PRO A O 1
ATOM 2009 N N . PRO A 1 256 ? -6.424 0.660 -29.707 1.00 35.34 256 PRO A N 1
ATOM 2010 C CA . PRO A 1 256 ? -5.686 -0.370 -30.428 1.00 35.34 256 PRO A CA 1
ATOM 2011 C C . PRO A 1 256 ? -4.219 0.047 -30.579 1.00 35.34 256 PRO A C 1
ATOM 2013 O O . PRO A 1 256 ? -3.943 1.226 -30.806 1.00 35.34 256 PRO A O 1
ATOM 2016 N N . ASP A 1 257 ? -3.312 -0.926 -30.465 1.00 36.50 257 ASP A N 1
ATOM 2017 C CA . ASP A 1 257 ? -1.872 -0.726 -30.653 1.00 36.50 257 ASP A CA 1
ATOM 2018 C C . ASP A 1 257 ? -1.568 -0.035 -31.995 1.00 36.50 257 ASP A C 1
ATOM 2020 O O . ASP A 1 257 ? -2.177 -0.353 -33.025 1.00 36.50 257 ASP A O 1
ATOM 2024 N N . GLY A 1 258 ? -0.599 0.883 -31.973 1.00 37.72 258 GLY A N 1
ATOM 2025 C CA . GLY A 1 258 ? -0.047 1.587 -33.133 1.00 37.72 258 GLY A CA 1
ATOM 2026 C C . GLY A 1 258 ? 1.455 1.768 -32.991 1.00 37.72 258 GLY A C 1
ATOM 2027 O O . GLY A 1 258 ? 1.889 2.048 -31.852 1.00 37.72 258 GLY A O 1
#

InterPro domains:
  IPR027417 P-loop containing nucleoside triphosphate hydrolase [G3DSA:3.40.50.300] (91-171)
  IPR027417 P-loop containing nucleoside triphosphate hydrolase [SSF52540] (86-154)
  IPR045063 Dynamin, N-terminal [PF00350] (117-203)
  IPR053082 Nuclear GTPase SLIP-GC [PTHR47308] (19-238)

Foldseek 3Di:
DDDDDDPDDDDDQWQDPDPDDDDDDDDDDDDDDDDDDDDDDDPPPDPPPQDDDDVVVVVVVVVVVVVQVVVLVVLVVQLVVLVPDDDPDPVCVVVSVVSNVVSVVVNPDDPDDDDHDHDDDHPQPCSQVVVCSVVVHPPPADDDNPDPRDNGIDDDDDDPDPWDKDKDAADDPVRVLVVLVVLLCLLVPQDDPPDPPSVVVNVVSQVVQCVQVNPCRSVDDSVVSVVVVSCPVPAPPVSMDMDIPVPPPPDPPDDDDD

Radius of gyration: 27.23 Å; Cα contacts (8 Å, |Δi|>4): 158; chains: 1; bounding box: 55×65×77 Å

Organism: Callorhinchus milii (NCBI:txid7868)

pLDDT: mean 71.5, std 23.19, range [23.16, 92.81]

Sequence (258 aa):
MDLKGVTRKRTTVTTTTTTKFSSDTPTKTKGCATTSKVSPQKKRKRQSAGAQMSEENKEVLQLCKDLEKETRDLINKVHMKLENVVCNDPEEKELVITLKEKASILKSKTLLDKIYIGVFGKTGDGKSSLINAVLHKHGLLPTSSCTACTSSIINVETYSGRRFKADIEFITEEEWNKELKDLMELCENGKDDDDSESNEIVENAEAKVKAVYGERGPEQSYQELLKYNIYKTIVPKNNKYSFSEDNVSENQQIPPDG

Solvent-accessible surface area (backbone atoms only — not comparable to full-atom values): 17032 Å² total; per-residue (Å²): 136,84,85,80,77,84,80,85,81,89,80,81,54,64,32,69,79,74,93,68,90,74,95,75,89,86,84,89,80,84,87,84,92,76,93,77,82,91,76,93,74,80,86,74,81,74,75,85,70,76,87,67,77,54,67,68,60,50,51,52,55,47,54,56,51,52,53,50,49,53,51,50,54,50,44,50,55,50,34,60,54,49,67,71,61,83,68,89,50,81,75,58,33,58,55,52,51,51,50,46,50,53,37,52,53,58,63,71,50,72,90,70,77,85,85,84,78,82,75,80,75,64,82,62,73,44,63,44,52,50,51,21,56,78,69,73,36,89,74,75,44,65,74,58,82,86,54,86,65,71,91,62,68,55,64,88,78,93,67,96,60,99,63,66,69,50,77,48,75,56,80,51,71,68,56,46,56,50,51,50,49,58,36,49,53,33,62,77,70,36,78,47,100,88,37,73,70,47,35,52,54,26,54,53,32,38,51,54,41,24,74,76,60,36,90,63,32,69,81,51,53,72,80,55,63,59,70,69,44,55,61,76,74,73,49,51,98,77,41,50,49,76,50,43,80,82,64,71,87,79,73,89,75,78,77,80,90,129

Mean predicted aligned error: 16.29 Å